Protein AF-A0A9E4UFM2-F1 (afdb_monomer_lite)

pLDDT: mean 77.1, std 21.02, range [27.62, 98.12]

Secondary structure (DSSP, 8-state):
-HHHHHHHHHHHHHHTTTS----HHHHHHHHHHHHHHHHHTTS-----HHHHHHHHHIIIIIIIS----HHHHHHHHHHHHHHHHHHHTT----TT-HHHHHHHHHHHHHHHHTT-S-HHHHHHHHHHHHHHHHHH-HHHHHHTTTSSS-TTHHHHHHHHHHHHHHHHHHHHHTSTT--HHHHHHHHHHHHTHHHHHHHHHHHHHHHTSSS----

Foldseek 3Di:
DLLVLLVVLLVVLVVQAQFQPQDPVNLVSLVVSVVVVVVCVVVPDPDQPLSVLLSLLCNLVRHVVVDRHSLLSNVRSVLCNVCVVVVVVVPPDDPDCSVVCVVVVLVVLVVCCVVDPDVLVSLQVLLSVLLLCLQQPVVSLVVVCVPPDCVPPSVCSNVCSLQSSLVSLQVNLPDPPQDPSSNVNSPCCSVCVVVSSPSSNCSNCVPNVVPPPPD

Sequence (215 aa):
MLETAVQDLKLLISEHDGTNVANRRFSRRVDELIHVFYDDIGEITMVPTHTLFDLFVIKVLYVERSSTDAAVVDYLGHLLDCYLFTDALTLEPDGGTSSVFYLADLLQEMARLKRSENPFEAFRKYADRSLFLTGVFPEVLRKRARSGWANSVSIVDCAYYVSTGKRFYRMAAEHDLADTDQRDTLTKLSSHFEVYLDALNEISERYIMGFDMKL

Structure (mmCIF, N/CA/C/O backbone):
data_AF-A0A9E4UFM2-F1
#
_entry.id   AF-A0A9E4UFM2-F1
#
loop_
_atom_site.group_PDB
_atom_site.id
_atom_site.type_symbol
_atom_site.label_atom_id
_atom_site.label_alt_id
_atom_site.label_comp_id
_atom_site.label_asym_id
_atom_site.label_entity_id
_atom_site.label_seq_id
_atom_site.pdbx_PDB_ins_code
_atom_site.Cartn_x
_atom_site.Cartn_y
_atom_site.Cartn_z
_atom_site.occupancy
_atom_site.B_iso_or_equiv
_atom_site.auth_seq_id
_atom_site.auth_comp_id
_atom_site.auth_asym_id
_atom_site.auth_atom_id
_atom_site.pdbx_PDB_model_num
ATOM 1 N N . MET A 1 1 ? -11.816 16.535 12.292 1.00 77.31 1 MET A N 1
ATOM 2 C CA . MET A 1 1 ? -11.880 15.480 13.334 1.00 77.31 1 MET A CA 1
ATOM 3 C C . MET A 1 1 ? -11.491 14.115 12.776 1.00 77.31 1 MET A C 1
ATOM 5 O O . MET A 1 1 ? -10.642 13.478 13.382 1.00 77.31 1 MET A O 1
ATOM 9 N N . LEU A 1 2 ? -12.057 13.684 11.639 1.00 85.50 2 LEU A N 1
ATOM 10 C CA . LEU A 1 2 ? -11.680 12.424 10.978 1.00 85.50 2 LEU A CA 1
ATOM 11 C C . LEU A 1 2 ? -10.205 12.400 10.541 1.00 85.50 2 LEU A C 1
ATOM 13 O O . LEU A 1 2 ? -9.487 11.488 10.925 1.00 85.50 2 LEU A O 1
ATOM 17 N N . GLU A 1 3 ? -9.737 13.439 9.845 1.00 88.00 3 GLU A N 1
ATOM 18 C CA . GLU A 1 3 ? -8.338 13.565 9.397 1.00 88.00 3 GLU A CA 1
ATOM 19 C C . GLU A 1 3 ? -7.331 13.407 10.543 1.00 88.00 3 GLU A C 1
ATOM 21 O O . GLU A 1 3 ? -6.476 12.530 10.493 1.00 88.00 3 GLU A O 1
ATOM 26 N N . THR A 1 4 ? -7.487 14.172 11.628 1.00 90.75 4 THR A N 1
ATOM 27 C CA . THR A 1 4 ? -6.630 14.054 12.819 1.00 90.75 4 THR A CA 1
ATOM 28 C C . THR A 1 4 ? -6.634 12.635 13.387 1.00 90.75 4 THR A C 1
ATOM 30 O O . THR A 1 4 ? -5.578 12.099 13.693 1.00 90.75 4 THR A O 1
ATOM 33 N N . ALA A 1 5 ? -7.803 11.992 13.470 1.00 92.19 5 ALA A N 1
ATOM 34 C CA . ALA A 1 5 ? -7.896 10.633 13.988 1.00 92.19 5 ALA A CA 1
ATOM 35 C C . ALA A 1 5 ? -7.204 9.601 13.082 1.00 92.19 5 ALA A C 1
ATOM 37 O O . ALA A 1 5 ? -6.634 8.644 13.596 1.00 92.19 5 ALA A O 1
ATOM 38 N N . VAL A 1 6 ? -7.244 9.777 11.758 1.00 92.75 6 VAL A N 1
ATOM 39 C CA . VAL A 1 6 ? -6.511 8.917 10.815 1.00 92.75 6 VAL A CA 1
ATOM 40 C C . VAL A 1 6 ? -5.006 9.152 10.932 1.00 92.75 6 VAL A C 1
ATOM 42 O O . VAL A 1 6 ? -4.253 8.183 10.969 1.00 92.75 6 VAL A O 1
ATOM 45 N N . GLN A 1 7 ? -4.561 10.403 11.086 1.00 93.56 7 GLN A N 1
ATOM 46 C CA . GLN A 1 7 ? -3.145 10.706 11.319 1.00 93.56 7 GLN A CA 1
ATOM 47 C C . GLN A 1 7 ? -2.628 10.100 12.629 1.00 93.56 7 GLN A C 1
ATOM 49 O O . GLN A 1 7 ? -1.538 9.536 12.641 1.00 93.56 7 GLN A O 1
ATOM 54 N N . ASP A 1 8 ? -3.426 10.110 13.701 1.00 95.38 8 ASP A N 1
ATOM 55 C CA . ASP A 1 8 ? -3.071 9.436 14.956 1.00 95.38 8 ASP A CA 1
ATOM 56 C C . ASP A 1 8 ? -2.902 7.916 14.762 1.00 95.38 8 ASP A C 1
ATOM 58 O O . ASP A 1 8 ? -2.001 7.305 15.340 1.00 95.38 8 ASP A O 1
ATOM 62 N N . LEU A 1 9 ? -3.746 7.287 13.928 1.00 96.06 9 LEU A N 1
ATOM 63 C CA . LEU A 1 9 ? -3.595 5.870 13.579 1.00 96.06 9 LEU A CA 1
ATOM 64 C C . LEU A 1 9 ? -2.310 5.626 12.782 1.00 96.06 9 LEU A C 1
ATOM 66 O O . LEU A 1 9 ? -1.593 4.675 13.086 1.00 96.06 9 LEU A O 1
ATOM 70 N N . LYS A 1 10 ? -2.002 6.474 11.792 1.00 95.94 10 LYS A N 1
ATOM 71 C CA . LYS A 1 10 ? -0.769 6.372 10.993 1.00 95.94 10 LYS A CA 1
ATOM 72 C C . LYS A 1 10 ? 0.475 6.549 11.855 1.00 95.94 10 LYS A C 1
ATOM 74 O O . LYS A 1 10 ? 1.409 5.761 11.724 1.00 95.94 10 LYS A O 1
ATOM 79 N N . LEU A 1 11 ? 0.459 7.513 12.776 1.00 96.25 11 LEU A N 1
ATOM 80 C CA . LEU A 1 11 ? 1.543 7.723 13.728 1.00 96.25 11 LEU A CA 1
ATOM 81 C C . LEU A 1 11 ? 1.763 6.466 14.574 1.00 96.25 11 LEU A C 1
ATOM 83 O O . LEU A 1 11 ? 2.876 5.951 14.603 1.00 96.25 11 LEU A O 1
ATOM 87 N N . LEU A 1 12 ? 0.699 5.907 15.159 1.00 95.94 12 LEU A N 1
ATOM 88 C CA . LEU A 1 12 ? 0.792 4.680 15.952 1.00 95.94 12 LEU A CA 1
ATOM 89 C C . LEU A 1 12 ? 1.331 3.494 15.133 1.00 95.94 12 LEU A C 1
ATOM 91 O O . LEU A 1 12 ? 2.138 2.718 15.635 1.00 95.94 12 LEU A O 1
ATOM 95 N N . ILE A 1 13 ? 0.906 3.348 13.876 1.00 96.44 13 ILE A N 1
ATOM 96 C CA . ILE A 1 13 ? 1.432 2.315 12.973 1.00 96.44 13 ILE A CA 1
ATOM 97 C C . ILE A 1 13 ? 2.934 2.529 12.731 1.00 96.44 13 ILE A C 1
ATOM 99 O O . ILE A 1 13 ? 3.700 1.573 12.818 1.00 96.44 13 ILE A O 1
ATOM 103 N N . SER A 1 14 ? 3.359 3.770 12.471 1.00 95.38 14 SER A N 1
ATOM 104 C CA . SER A 1 14 ? 4.763 4.113 12.203 1.00 95.38 14 SER A CA 1
ATOM 105 C C . SER A 1 14 ? 5.679 3.939 13.419 1.00 95.38 14 SER A C 1
ATOM 107 O O . SER A 1 14 ? 6.792 3.441 13.280 1.00 95.38 14 SER A O 1
ATOM 109 N N . GLU A 1 15 ? 5.203 4.266 14.626 1.00 96.31 15 GLU A N 1
ATOM 110 C CA . GLU A 1 15 ? 5.946 4.084 15.883 1.00 96.31 15 GLU A CA 1
ATOM 111 C C . GLU A 1 15 ? 6.187 2.604 16.214 1.00 96.31 15 GLU A C 1
ATOM 113 O O . GLU A 1 15 ? 7.098 2.268 16.974 1.00 96.31 15 GLU A O 1
ATOM 118 N N . HIS A 1 16 ? 5.380 1.718 15.631 1.00 95.25 16 HIS A N 1
ATOM 119 C CA . HIS A 1 16 ? 5.443 0.276 15.814 1.00 95.25 16 HIS A CA 1
ATOM 120 C C . HIS A 1 16 ? 5.827 -0.470 14.526 1.00 95.25 16 HIS A C 1
ATOM 122 O O . HIS A 1 16 ? 5.474 -1.641 14.382 1.00 95.25 16 HIS A O 1
ATOM 128 N N . ASP A 1 17 ? 6.556 0.168 13.601 1.00 93.00 17 ASP A N 1
ATOM 129 C CA . ASP A 1 17 ? 6.976 -0.480 12.353 1.00 93.00 17 ASP A CA 1
ATOM 130 C C . ASP A 1 17 ? 7.694 -1.821 12.607 1.00 93.00 17 ASP A C 1
ATOM 132 O O . ASP A 1 17 ? 8.480 -1.985 13.546 1.00 93.00 17 ASP A O 1
ATOM 136 N N . GLY A 1 18 ? 7.359 -2.826 11.799 1.00 92.38 18 GLY A N 1
ATOM 137 C CA . GLY A 1 18 ? 7.785 -4.213 11.985 1.00 92.38 18 GLY A CA 1
ATOM 138 C C . GLY A 1 18 ? 6.943 -5.021 12.982 1.00 92.38 18 GLY A C 1
ATOM 139 O O . GLY A 1 18 ? 7.126 -6.235 13.073 1.00 92.38 18 GLY A O 1
ATOM 140 N N . THR A 1 19 ? 5.993 -4.411 13.701 1.00 94.44 19 THR A N 1
ATOM 141 C CA . THR A 1 19 ? 5.051 -5.111 14.592 1.00 94.44 19 THR A CA 1
ATOM 142 C C . THR A 1 19 ? 3.613 -4.651 14.362 1.00 94.44 19 THR A C 1
ATOM 144 O O . THR A 1 19 ? 3.284 -3.471 14.424 1.00 94.44 19 THR A O 1
ATOM 147 N N . ASN A 1 20 ? 2.697 -5.599 14.163 1.00 95.31 20 ASN A N 1
ATOM 148 C CA . ASN A 1 20 ? 1.281 -5.269 14.074 1.00 95.31 20 ASN A CA 1
ATOM 149 C C . ASN A 1 20 ? 0.682 -5.083 15.480 1.00 95.31 20 ASN A C 1
ATOM 151 O O . ASN A 1 20 ? 0.659 -6.019 16.281 1.00 95.31 20 ASN A O 1
ATOM 155 N N . VAL A 1 21 ? 0.181 -3.880 15.776 1.00 94.56 21 VAL A N 1
ATOM 156 C CA . VAL A 1 21 ? -0.455 -3.533 17.059 1.00 94.56 21 VAL A CA 1
ATOM 157 C C . VAL A 1 21 ? -1.982 -3.431 16.969 1.00 94.56 21 VAL A C 1
ATOM 159 O O . VAL A 1 21 ? -2.629 -2.909 17.885 1.00 94.56 21 VAL A O 1
ATOM 162 N N . ALA A 1 22 ? -2.590 -3.949 15.894 1.00 93.94 22 ALA A N 1
ATOM 163 C CA . ALA A 1 22 ? -4.032 -3.907 15.664 1.00 93.94 22 ALA A CA 1
ATOM 164 C C . ALA A 1 22 ? -4.788 -4.848 16.620 1.00 93.94 22 ALA A C 1
ATOM 166 O O . ALA A 1 22 ? -5.233 -5.942 16.280 1.00 93.94 22 ALA A O 1
ATOM 167 N N . ASN A 1 23 ? -4.976 -4.406 17.860 1.00 94.31 23 ASN A N 1
ATOM 168 C CA . ASN A 1 23 ? -5.830 -5.090 18.823 1.00 94.31 23 ASN A CA 1
ATOM 169 C C . ASN A 1 23 ? -7.324 -4.795 18.563 1.00 94.31 23 ASN A C 1
ATOM 171 O O . ASN A 1 23 ? -7.706 -3.995 17.702 1.00 94.31 23 ASN A O 1
ATOM 175 N N . ARG A 1 24 ? -8.208 -5.412 19.358 1.00 94.31 24 ARG A N 1
ATOM 176 C CA . ARG A 1 24 ? -9.666 -5.235 19.232 1.00 94.31 24 ARG A CA 1
ATOM 177 C C . ARG A 1 24 ? -10.119 -3.775 19.358 1.00 94.31 24 ARG A C 1
ATOM 179 O O . ARG A 1 24 ? -11.086 -3.385 18.710 1.00 94.31 24 ARG A O 1
ATOM 186 N N . ARG A 1 25 ? -9.446 -2.970 20.189 1.00 95.12 25 ARG A N 1
ATOM 187 C CA . ARG A 1 25 ? -9.768 -1.545 20.368 1.00 95.12 25 ARG A CA 1
ATOM 188 C C . ARG A 1 25 ? -9.366 -0.739 19.135 1.00 95.12 25 ARG A C 1
ATOM 190 O O . ARG A 1 25 ? -10.160 0.082 18.692 1.00 95.12 25 ARG A O 1
ATOM 197 N N . PHE A 1 26 ? -8.182 -0.999 18.582 1.00 96.12 26 PHE A N 1
ATOM 198 C CA . PHE A 1 26 ? -7.716 -0.379 17.341 1.00 96.12 26 PHE A CA 1
ATOM 199 C C . PHE A 1 26 ? -8.668 -0.701 16.183 1.00 96.12 26 PHE A C 1
ATOM 201 O O . PHE A 1 26 ? -9.180 0.203 15.534 1.00 96.12 26 PHE A O 1
ATOM 208 N N . SER A 1 27 ? -8.988 -1.984 16.001 1.00 95.56 27 SER A N 1
ATOM 209 C CA . SER A 1 27 ? -9.883 -2.451 14.933 1.00 95.56 27 SER A CA 1
ATOM 210 C C . SER A 1 27 ? -11.259 -1.787 15.016 1.00 95.56 27 SER A C 1
ATOM 212 O O . SER A 1 27 ? -11.747 -1.238 14.035 1.00 95.56 27 SER A O 1
ATOM 214 N N . ARG A 1 28 ? -11.843 -1.744 16.222 1.00 94.94 28 ARG A N 1
ATOM 215 C CA . ARG A 1 28 ? -13.119 -1.063 16.461 1.00 94.94 28 ARG A CA 1
ATOM 216 C C . ARG A 1 28 ? -13.039 0.433 16.154 1.00 94.94 28 ARG A C 1
ATOM 218 O O . ARG A 1 28 ? -13.989 0.983 15.614 1.00 94.94 28 ARG A O 1
ATOM 225 N N . ARG A 1 29 ? -11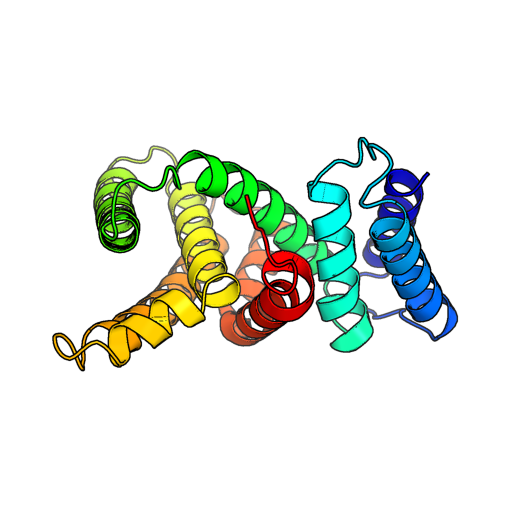.927 1.091 16.492 1.00 95.19 29 ARG A N 1
ATOM 226 C CA . ARG A 1 29 ? -11.744 2.514 16.195 1.00 95.19 29 ARG A CA 1
ATOM 227 C C . ARG A 1 29 ? -11.714 2.770 14.688 1.00 95.19 29 ARG A C 1
ATOM 229 O O . ARG A 1 29 ? -12.342 3.722 14.244 1.00 95.19 29 ARG A O 1
ATOM 236 N N . VAL A 1 30 ? -11.027 1.925 13.920 1.00 95.06 30 VAL A N 1
ATOM 237 C CA . VAL A 1 30 ? -11.026 1.995 12.450 1.00 95.06 30 VAL A CA 1
ATOM 238 C C . VAL A 1 30 ? -12.448 1.828 11.906 1.00 95.06 30 VAL A C 1
ATOM 240 O O . VAL A 1 30 ? -12.888 2.651 11.111 1.00 95.06 30 VAL A O 1
ATOM 243 N N . ASP A 1 31 ? -13.196 0.833 12.391 1.00 93.50 31 ASP A N 1
ATOM 244 C CA . ASP A 1 31 ? -14.585 0.599 11.968 1.00 93.50 31 ASP A CA 1
ATOM 245 C C . ASP A 1 31 ? -15.509 1.783 12.295 1.00 93.50 31 ASP A C 1
ATOM 247 O O . ASP A 1 31 ? -16.335 2.170 11.474 1.00 93.50 31 ASP A O 1
ATOM 251 N N . GLU A 1 32 ? -15.346 2.396 13.471 1.00 92.25 32 GLU A N 1
ATOM 252 C CA . GLU A 1 32 ? -16.088 3.597 13.868 1.00 92.25 32 GLU A CA 1
ATOM 253 C C . GLU A 1 32 ? -15.780 4.787 12.951 1.00 92.25 32 GLU A C 1
ATOM 255 O O . GLU A 1 32 ? -16.695 5.505 12.566 1.00 92.25 32 GLU A O 1
ATOM 260 N N . LEU A 1 33 ? -14.513 5.002 12.577 1.00 91.75 33 LEU A N 1
ATOM 261 C CA . LEU A 1 33 ? -14.136 6.080 11.656 1.00 91.75 33 LEU A CA 1
ATOM 262 C C . LEU A 1 33 ? -14.707 5.861 10.254 1.00 91.75 33 LEU A C 1
ATOM 264 O O . LEU A 1 33 ? -15.153 6.817 9.624 1.00 91.75 33 LEU A O 1
ATOM 268 N N . ILE A 1 34 ? -14.723 4.608 9.793 1.00 89.56 34 ILE A N 1
ATOM 269 C CA . ILE A 1 34 ? -15.355 4.237 8.528 1.00 89.56 34 ILE A CA 1
ATOM 270 C C . ILE A 1 34 ? -16.857 4.530 8.604 1.00 89.56 34 ILE A C 1
ATOM 272 O O . ILE A 1 34 ? -17.384 5.194 7.721 1.00 89.56 34 ILE A O 1
ATOM 276 N N . HIS A 1 35 ? -17.537 4.101 9.668 1.00 86.44 35 HIS A N 1
ATOM 277 C CA . HIS A 1 35 ? -18.969 4.352 9.853 1.00 86.44 35 HIS A CA 1
ATOM 278 C C . HIS A 1 35 ? -19.303 5.847 9.895 1.00 86.44 35 HIS A C 1
ATOM 280 O O . HIS A 1 35 ? -20.239 6.267 9.229 1.00 86.44 35 HIS A O 1
ATOM 286 N N . VAL A 1 36 ? -18.519 6.651 10.623 1.00 85.25 36 VAL A N 1
ATOM 287 C CA . VAL A 1 36 ? -18.685 8.115 10.664 1.00 85.25 36 VAL A CA 1
ATOM 288 C C . VAL A 1 36 ? -18.575 8.708 9.266 1.00 85.25 36 VAL A C 1
ATOM 290 O O . VAL A 1 36 ? -19.404 9.525 8.890 1.00 85.25 36 VAL A O 1
ATOM 293 N N . PHE A 1 37 ? -17.593 8.266 8.475 1.00 80.62 37 PHE A N 1
ATOM 294 C CA . PHE A 1 37 ? -17.507 8.704 7.089 1.00 80.62 37 PHE A CA 1
ATOM 295 C C . PHE A 1 37 ? -18.781 8.352 6.317 1.00 80.62 37 PHE A C 1
ATOM 297 O O . PHE A 1 37 ? -19.362 9.245 5.721 1.00 80.62 37 PHE A O 1
ATOM 304 N N . TYR A 1 38 ? -19.234 7.094 6.364 1.00 76.69 38 TYR A N 1
ATOM 305 C CA . TYR A 1 38 ? -20.421 6.639 5.630 1.00 76.69 38 TYR A CA 1
ATOM 306 C C . TYR A 1 38 ? -21.725 7.328 6.054 1.00 76.69 38 TYR A C 1
ATOM 308 O O . TYR A 1 38 ? -22.557 7.592 5.189 1.00 76.69 38 TYR A O 1
ATOM 316 N N . ASP A 1 39 ? -21.898 7.635 7.340 1.00 75.50 39 ASP A N 1
ATOM 317 C CA . ASP A 1 39 ? -23.058 8.384 7.839 1.00 75.50 39 ASP A CA 1
ATOM 318 C C . ASP A 1 39 ? -23.073 9.829 7.321 1.00 75.50 39 ASP A C 1
ATOM 320 O O . ASP A 1 39 ? -24.140 10.378 7.049 1.00 75.50 39 ASP A O 1
ATOM 324 N N . ASP A 1 40 ? -21.891 10.426 7.144 1.00 70.06 40 ASP A N 1
ATOM 325 C CA . ASP A 1 40 ? -21.735 11.811 6.702 1.00 70.06 40 ASP A CA 1
ATOM 326 C C . ASP A 1 40 ? -21.801 11.965 5.161 1.00 70.06 40 ASP A C 1
ATOM 328 O O . ASP A 1 40 ? -21.864 13.099 4.668 1.00 70.06 40 ASP A O 1
ATOM 332 N N . ILE A 1 41 ? -21.832 10.864 4.379 1.00 63.12 41 ILE A N 1
ATOM 333 C CA . ILE A 1 41 ? -21.992 10.867 2.905 1.00 63.12 41 ILE A CA 1
ATOM 334 C C . ILE A 1 41 ? -23.404 11.361 2.549 1.00 63.12 41 ILE A C 1
ATOM 336 O O . ILE A 1 41 ? -24.338 10.602 2.301 1.00 63.12 41 ILE A O 1
ATOM 340 N N . GLY A 1 42 ? -23.569 12.678 2.547 1.00 54.12 42 GLY A N 1
ATOM 341 C CA . GLY A 1 42 ? -24.842 13.356 2.308 1.00 54.12 42 GLY A CA 1
ATOM 342 C C . GLY A 1 42 ? -24.886 14.751 2.924 1.00 54.12 42 GLY A C 1
ATOM 343 O O . GLY A 1 42 ? -25.517 15.648 2.368 1.00 54.12 42 GLY A O 1
ATOM 344 N N . GLU A 1 43 ? -24.136 14.972 4.004 1.00 56.09 43 GLU A N 1
ATOM 345 C CA . GLU A 1 43 ? -23.984 16.272 4.658 1.00 56.09 43 GLU A CA 1
ATOM 346 C C . GLU A 1 43 ? -22.595 16.856 4.364 1.00 56.09 43 GLU A C 1
ATOM 348 O O . GLU A 1 43 ? -21.747 16.945 5.240 1.00 56.09 43 GLU A O 1
ATOM 353 N N . ILE A 1 44 ? -22.349 17.210 3.092 1.00 50.03 44 ILE A N 1
ATOM 354 C CA . ILE A 1 44 ? -21.208 18.013 2.585 1.00 50.03 44 ILE A CA 1
ATOM 355 C C . ILE A 1 44 ? -19.930 17.874 3.441 1.00 50.03 44 ILE A C 1
ATOM 357 O O . ILE A 1 44 ? -19.447 18.838 4.044 1.00 50.03 44 ILE A O 1
ATOM 361 N N . THR A 1 45 ? -19.368 16.669 3.528 1.00 54.00 45 THR A N 1
ATOM 362 C CA . THR A 1 45 ? -18.114 16.472 4.256 1.00 54.00 45 THR A CA 1
ATOM 363 C C . THR A 1 45 ? -16.950 16.882 3.357 1.00 54.00 45 THR A C 1
ATOM 365 O O . THR A 1 45 ? -16.617 16.214 2.383 1.00 54.00 45 THR A O 1
ATOM 368 N N . MET A 1 46 ? -16.299 17.994 3.704 1.00 61.84 46 MET A N 1
ATOM 369 C CA . MET A 1 46 ? -15.023 18.456 3.137 1.00 61.84 46 MET A CA 1
ATOM 370 C C . MET A 1 46 ? -13.854 17.574 3.622 1.00 61.84 46 MET A C 1
ATOM 372 O O . MET A 1 46 ? -12.873 18.082 4.164 1.00 61.84 46 MET A O 1
ATOM 376 N N . VAL A 1 47 ? -13.977 16.248 3.533 1.00 67.00 47 VAL A N 1
ATOM 377 C CA . VAL A 1 47 ? -12.901 15.329 3.930 1.00 67.00 47 VAL A CA 1
ATOM 378 C C . VAL A 1 47 ? -11.985 15.118 2.728 1.00 67.00 47 VAL A C 1
ATOM 380 O O . VAL A 1 47 ? -12.472 14.734 1.665 1.00 67.00 47 VAL A O 1
ATOM 383 N N . PRO A 1 48 ? -10.670 15.349 2.865 1.00 77.44 48 PRO A N 1
ATOM 384 C CA . PRO A 1 48 ? -9.735 15.071 1.786 1.00 77.44 48 PRO A CA 1
ATOM 385 C C . PRO A 1 48 ? -9.720 13.585 1.406 1.00 77.44 48 PRO A C 1
ATOM 387 O O . PRO A 1 48 ? -9.664 12.717 2.278 1.00 77.44 48 PRO A O 1
ATOM 390 N N . THR A 1 49 ? -9.701 13.278 0.109 1.00 77.06 49 THR A N 1
ATOM 391 C CA . THR A 1 49 ? -9.756 11.897 -0.397 1.00 77.06 49 THR A CA 1
ATOM 392 C C . THR A 1 49 ? -8.607 11.025 0.121 1.00 77.06 49 THR A C 1
ATOM 394 O O . THR A 1 49 ? -8.840 9.877 0.498 1.00 77.06 49 THR A O 1
ATOM 397 N N . HIS A 1 50 ? -7.399 11.582 0.264 1.00 82.38 50 HIS A N 1
ATOM 398 C CA . HIS A 1 50 ? -6.255 10.882 0.857 1.00 82.38 50 HIS A CA 1
ATOM 399 C C . HIS A 1 50 ? -6.553 10.312 2.254 1.00 82.38 50 HIS A C 1
ATOM 401 O O . HIS A 1 50 ? -6.134 9.201 2.562 1.00 82.38 50 HIS A O 1
ATOM 407 N N . THR A 1 51 ? -7.331 11.024 3.082 1.00 88.06 51 THR A N 1
ATOM 408 C CA . THR A 1 51 ? -7.694 10.572 4.438 1.00 88.06 51 THR A CA 1
ATOM 409 C C . THR A 1 51 ? -8.553 9.307 4.382 1.00 88.06 51 THR A C 1
ATOM 411 O O . THR A 1 51 ? -8.438 8.429 5.238 1.00 88.06 51 THR A O 1
ATOM 414 N N . LEU A 1 52 ? -9.411 9.194 3.367 1.00 87.62 52 LEU A N 1
ATOM 415 C CA . LEU A 1 52 ? -10.264 8.025 3.160 1.00 87.62 52 LEU A CA 1
ATOM 416 C C . LEU A 1 52 ? -9.456 6.836 2.657 1.00 87.62 52 LEU A C 1
ATOM 418 O O . LEU A 1 52 ? -9.613 5.728 3.164 1.00 87.62 52 LEU A O 1
ATOM 422 N N . PHE A 1 53 ? -8.557 7.068 1.700 1.00 89.69 53 PHE A N 1
ATOM 423 C CA . PHE A 1 53 ? -7.691 6.014 1.186 1.00 89.69 53 PHE A CA 1
ATOM 424 C C . PHE A 1 53 ? -6.746 5.477 2.256 1.00 89.69 53 PHE A C 1
ATOM 426 O O . PHE A 1 53 ? -6.643 4.261 2.399 1.00 89.69 53 PHE A O 1
ATOM 433 N N . ASP A 1 54 ? -6.155 6.352 3.070 1.00 93.25 54 ASP A N 1
ATOM 434 C CA . ASP A 1 54 ? -5.386 5.954 4.248 1.00 93.25 54 ASP A CA 1
ATOM 435 C C . ASP A 1 54 ? -6.220 5.046 5.166 1.00 93.25 54 ASP A C 1
ATOM 437 O O . ASP A 1 54 ? -5.778 3.963 5.553 1.00 93.25 54 ASP A O 1
ATOM 441 N N . LEU A 1 55 ? -7.461 5.436 5.471 1.00 93.94 55 LEU A N 1
ATOM 442 C CA . LEU A 1 55 ? -8.345 4.658 6.336 1.00 93.94 55 LEU A CA 1
ATOM 443 C C . LEU A 1 55 ? -8.694 3.279 5.746 1.00 93.94 55 LEU A C 1
ATOM 445 O O . LEU A 1 55 ? -8.686 2.283 6.474 1.00 93.94 55 LEU A O 1
ATOM 449 N N . PHE A 1 56 ? -8.967 3.192 4.441 1.00 93.44 56 PHE A N 1
ATOM 450 C CA . PHE A 1 56 ? -9.265 1.921 3.771 1.00 93.44 56 PHE A CA 1
ATOM 451 C C . PHE A 1 56 ? -8.044 1.002 3.702 1.00 93.44 56 PHE A C 1
ATOM 453 O O . PHE A 1 56 ? -8.165 -0.198 3.957 1.00 93.44 56 PHE A O 1
ATOM 460 N N . VAL A 1 57 ? -6.860 1.554 3.426 1.00 96.19 57 VAL A N 1
ATOM 461 C CA . VAL A 1 57 ? -5.609 0.787 3.431 1.00 96.19 57 VAL A CA 1
ATOM 462 C C . VAL A 1 57 ? -5.290 0.293 4.841 1.00 96.19 57 VAL A C 1
ATOM 464 O O . VAL A 1 57 ? -4.976 -0.885 5.008 1.00 96.19 57 VAL A O 1
ATOM 467 N N . ILE A 1 58 ? -5.450 1.124 5.876 1.00 97.12 58 ILE A N 1
ATOM 468 C CA . ILE A 1 58 ? -5.296 0.695 7.277 1.00 97.12 58 ILE A CA 1
ATOM 469 C C . ILE A 1 58 ? -6.268 -0.444 7.599 1.00 97.12 58 ILE A C 1
ATOM 471 O O . ILE A 1 58 ? -5.873 -1.452 8.188 1.00 97.12 58 ILE A O 1
ATOM 475 N N . LYS A 1 59 ? -7.535 -0.319 7.197 1.00 96.62 59 LYS A N 1
ATOM 476 C CA . LYS A 1 59 ? -8.551 -1.344 7.446 1.00 96.62 59 LYS A CA 1
ATOM 477 C C . LYS A 1 59 ? -8.195 -2.683 6.800 1.00 96.62 59 LYS A C 1
ATOM 479 O O . LYS A 1 59 ? -8.157 -3.696 7.495 1.00 96.62 59 LYS A O 1
ATOM 484 N N . VAL A 1 60 ? -7.911 -2.697 5.504 1.00 96.12 60 VAL A N 1
ATOM 485 C CA . VAL A 1 60 ? -7.697 -3.955 4.776 1.00 96.12 60 VAL A CA 1
ATOM 486 C C . VAL A 1 60 ? -6.306 -4.523 5.045 1.00 96.12 60 VAL A C 1
ATOM 488 O O . VAL A 1 60 ? -6.150 -5.704 5.353 1.00 96.12 60 VAL A O 1
ATOM 491 N N . LEU A 1 61 ? -5.267 -3.694 4.962 1.00 95.94 61 LEU A N 1
ATOM 492 C CA . LEU A 1 61 ? -3.892 -4.175 5.019 1.00 95.94 61 LEU A CA 1
ATOM 493 C C . LEU A 1 61 ? -3.389 -4.335 6.456 1.00 95.94 61 LEU A C 1
ATOM 495 O O . LEU A 1 61 ? -2.820 -5.372 6.798 1.00 95.94 61 LEU A O 1
ATOM 499 N N . TYR A 1 62 ? -3.598 -3.329 7.308 1.00 96.94 62 TYR A N 1
ATOM 500 C CA . TYR A 1 62 ? -3.074 -3.354 8.674 1.00 96.94 62 TYR A CA 1
ATOM 501 C C . TYR A 1 62 ? -3.972 -4.155 9.624 1.00 96.94 62 TYR A C 1
ATOM 503 O O . TYR A 1 62 ? -3.474 -4.993 10.369 1.00 96.94 62 TYR A O 1
ATOM 511 N N . VAL A 1 63 ? -5.292 -3.950 9.593 1.00 96.88 63 VAL A N 1
ATOM 512 C CA . VAL A 1 63 ? -6.218 -4.641 10.509 1.00 96.88 63 VAL A CA 1
ATOM 513 C C . VAL A 1 63 ? -6.550 -6.054 10.030 1.00 96.88 63 VAL A C 1
ATOM 515 O O . VAL A 1 63 ? -6.343 -7.012 10.770 1.00 96.88 63 VAL A O 1
ATOM 518 N N . GLU A 1 64 ? -7.074 -6.211 8.814 1.00 95.06 64 GLU A N 1
ATOM 519 C CA . GLU A 1 64 ? -7.603 -7.507 8.359 1.00 95.06 64 GLU A CA 1
ATOM 520 C C . GLU A 1 64 ? -6.496 -8.482 7.934 1.00 95.06 64 GLU A C 1
ATOM 522 O O . GLU A 1 64 ? -6.572 -9.675 8.232 1.00 95.06 64 GLU A O 1
ATOM 527 N N . ARG A 1 65 ? -5.432 -7.980 7.297 1.00 94.88 65 ARG A N 1
ATOM 528 C CA . ARG A 1 65 ? -4.301 -8.798 6.817 1.00 94.88 65 ARG A CA 1
ATOM 529 C C . ARG A 1 65 ? -3.100 -8.817 7.761 1.00 94.88 65 ARG A C 1
ATOM 531 O O . ARG A 1 65 ? -2.118 -9.492 7.468 1.00 94.88 65 ARG A O 1
ATOM 538 N N . SER A 1 66 ? -3.190 -8.129 8.902 1.00 95.69 66 SER A N 1
ATOM 539 C CA . SER A 1 66 ? -2.143 -8.097 9.934 1.00 95.69 66 SER A CA 1
ATOM 540 C C . SER A 1 66 ? -0.765 -7.663 9.408 1.00 95.69 66 SER A C 1
ATOM 542 O O . SER A 1 66 ? 0.260 -8.162 9.872 1.00 95.69 66 SER A O 1
ATOM 544 N N . SER A 1 67 ? -0.725 -6.742 8.436 1.00 95.00 67 SER A N 1
ATOM 545 C CA . SER A 1 67 ? 0.537 -6.209 7.911 1.00 95.00 67 SER A CA 1
ATOM 546 C C . SER A 1 67 ? 1.373 -5.577 9.020 1.00 95.00 67 SER A C 1
ATOM 548 O O . SER A 1 67 ? 0.849 -4.891 9.897 1.00 95.00 67 SER A O 1
ATOM 550 N N . THR A 1 68 ? 2.681 -5.790 8.972 1.00 95.62 68 THR A N 1
ATOM 551 C CA . THR A 1 68 ? 3.646 -5.197 9.904 1.00 95.62 68 THR A CA 1
ATOM 552 C C . THR A 1 68 ? 4.390 -4.010 9.300 1.00 95.62 68 THR A C 1
ATOM 554 O O . THR A 1 68 ? 5.183 -3.390 9.995 1.00 95.62 68 THR A O 1
ATOM 557 N N . ASP A 1 69 ? 4.167 -3.717 8.017 1.00 95.44 69 ASP A N 1
ATOM 558 C CA . ASP A 1 69 ? 4.959 -2.760 7.248 1.00 95.44 69 ASP A CA 1
ATOM 559 C C . ASP A 1 69 ? 4.271 -1.394 7.186 1.00 95.44 69 ASP A C 1
ATOM 561 O O . ASP A 1 69 ? 3.420 -1.154 6.322 1.00 95.44 69 ASP A O 1
ATOM 565 N N . ALA A 1 70 ? 4.659 -0.481 8.077 1.00 95.56 70 ALA A N 1
ATOM 566 C CA . ALA A 1 70 ? 4.100 0.866 8.144 1.00 95.56 70 ALA A CA 1
ATOM 567 C C . ALA A 1 70 ? 4.347 1.647 6.847 1.00 95.56 70 ALA A C 1
ATOM 569 O O . ALA A 1 70 ? 3.430 2.266 6.307 1.00 95.56 70 ALA A O 1
ATOM 570 N N . ALA A 1 71 ? 5.564 1.546 6.304 1.00 96.06 71 ALA A N 1
ATOM 571 C CA . ALA A 1 71 ? 5.945 2.229 5.071 1.00 96.06 71 ALA A CA 1
ATOM 572 C C . ALA A 1 71 ? 5.105 1.780 3.866 1.00 96.06 71 ALA A C 1
ATOM 574 O O . ALA A 1 71 ? 4.749 2.596 3.023 1.00 96.06 71 ALA A O 1
ATOM 575 N N . VAL A 1 72 ? 4.727 0.498 3.792 1.00 96.94 72 VAL A N 1
ATOM 576 C CA . VAL A 1 72 ? 3.879 0.006 2.696 1.00 96.94 72 VAL A CA 1
ATOM 577 C C . VAL A 1 72 ? 2.431 0.468 2.862 1.00 96.94 72 VAL A C 1
ATOM 579 O O . VAL A 1 72 ? 1.792 0.823 1.873 1.00 96.94 72 VAL A O 1
ATOM 582 N N . VAL A 1 73 ? 1.915 0.491 4.095 1.00 96.44 73 VAL A N 1
ATOM 583 C CA . VAL A 1 73 ? 0.579 1.037 4.394 1.00 96.44 73 VAL A CA 1
ATOM 584 C C . VAL A 1 73 ? 0.496 2.502 3.957 1.00 96.44 73 VAL A C 1
ATOM 586 O O . VAL A 1 73 ? -0.433 2.867 3.240 1.00 96.44 73 VAL A O 1
ATOM 589 N N . ASP A 1 74 ? 1.486 3.318 4.322 1.00 95.50 74 ASP A N 1
ATOM 590 C CA . ASP A 1 74 ? 1.548 4.727 3.923 1.00 95.50 74 ASP A CA 1
ATOM 591 C C . ASP A 1 74 ? 1.688 4.892 2.400 1.00 95.50 74 ASP A C 1
ATOM 593 O O . ASP A 1 74 ? 0.929 5.633 1.769 1.00 95.50 74 ASP A O 1
ATOM 597 N N . TYR A 1 75 ? 2.588 4.117 1.786 1.00 96.31 75 TYR A N 1
ATOM 598 C CA . TYR A 1 75 ? 2.834 4.157 0.346 1.00 96.31 75 TYR A CA 1
ATOM 599 C C . TYR A 1 75 ? 1.573 3.856 -0.470 1.00 96.31 75 TYR A C 1
ATOM 601 O O . TYR A 1 75 ? 1.282 4.549 -1.445 1.00 96.31 75 TYR A O 1
ATOM 609 N N . LEU A 1 76 ? 0.805 2.829 -0.090 1.00 95.50 76 LEU A N 1
ATOM 610 C CA . LEU A 1 76 ? -0.412 2.458 -0.813 1.00 95.50 76 LEU A CA 1
ATOM 611 C C . LEU A 1 76 ? -1.547 3.471 -0.618 1.00 95.50 76 LEU A C 1
ATOM 613 O O . LEU A 1 76 ? -2.319 3.681 -1.554 1.00 95.50 76 LEU A O 1
ATOM 617 N N . GLY A 1 77 ? -1.622 4.133 0.543 1.00 93.12 77 GLY A N 1
ATOM 618 C CA . GLY A 1 77 ? -2.530 5.265 0.756 1.00 93.12 77 GLY A CA 1
ATOM 619 C C . GLY A 1 77 ? -2.230 6.408 -0.218 1.00 93.12 77 GLY A C 1
ATOM 620 O O . GLY A 1 77 ? -3.120 6.873 -0.934 1.00 93.12 77 GLY A O 1
ATOM 621 N N . HIS A 1 78 ? -0.951 6.781 -0.340 1.00 91.25 78 HIS A N 1
ATOM 622 C CA . HIS A 1 78 ? -0.512 7.809 -1.286 1.00 91.25 78 HIS A CA 1
ATOM 623 C C . HIS A 1 78 ? -0.695 7.398 -2.757 1.00 91.25 78 HIS A C 1
ATOM 625 O O . HIS A 1 78 ? -1.073 8.223 -3.591 1.00 91.25 78 HIS A O 1
ATOM 631 N N . LEU A 1 79 ? -0.466 6.122 -3.089 1.00 91.12 79 LEU A N 1
ATOM 632 C CA . LEU A 1 79 ? -0.695 5.584 -4.432 1.00 91.12 79 LEU A CA 1
ATOM 633 C C . LEU A 1 79 ? -2.162 5.754 -4.843 1.00 91.12 79 LEU A C 1
ATOM 635 O O . LEU A 1 79 ? -2.436 6.254 -5.934 1.00 91.12 79 LEU A O 1
ATOM 639 N N . LEU A 1 80 ? -3.108 5.382 -3.978 1.00 87.62 80 LEU A N 1
ATOM 640 C CA . LEU A 1 80 ? -4.533 5.548 -4.266 1.00 87.62 80 LEU A CA 1
ATOM 641 C C . LEU A 1 80 ? -4.911 7.020 -4.457 1.00 87.62 80 LEU A C 1
ATOM 643 O O . LEU A 1 80 ? -5.624 7.334 -5.410 1.00 87.62 80 LEU A O 1
ATOM 647 N N . ASP A 1 81 ? -4.384 7.917 -3.620 1.00 85.06 81 ASP A N 1
ATOM 648 C CA . ASP A 1 81 ? -4.627 9.359 -3.735 1.00 85.06 81 ASP A CA 1
ATOM 649 C C . ASP A 1 81 ? -4.128 9.927 -5.071 1.00 85.06 81 ASP A C 1
ATOM 651 O O . ASP A 1 81 ? -4.868 10.613 -5.778 1.00 85.06 81 ASP A O 1
ATOM 655 N N . CYS A 1 82 ? -2.912 9.554 -5.483 1.00 79.19 82 CYS A N 1
ATOM 656 C CA . CYS A 1 82 ? -2.330 10.009 -6.743 1.00 79.19 82 CYS A CA 1
ATOM 657 C C . CYS A 1 82 ? -3.138 9.554 -7.964 1.00 79.19 82 CYS A C 1
ATOM 659 O O . CYS A 1 82 ? -3.403 10.350 -8.869 1.00 79.19 82 CYS A O 1
ATOM 661 N N . TYR A 1 83 ? -3.496 8.271 -8.030 1.00 69.75 83 TYR A N 1
ATOM 662 C CA . TYR A 1 83 ? -4.020 7.685 -9.264 1.00 69.75 83 TYR A CA 1
ATOM 663 C C . TYR A 1 83 ? -5.542 7.752 -9.380 1.00 69.75 83 TYR A C 1
ATOM 665 O O . TYR A 1 83 ? -6.030 7.943 -10.489 1.00 69.75 83 TYR A O 1
ATOM 673 N N . LEU A 1 84 ? -6.308 7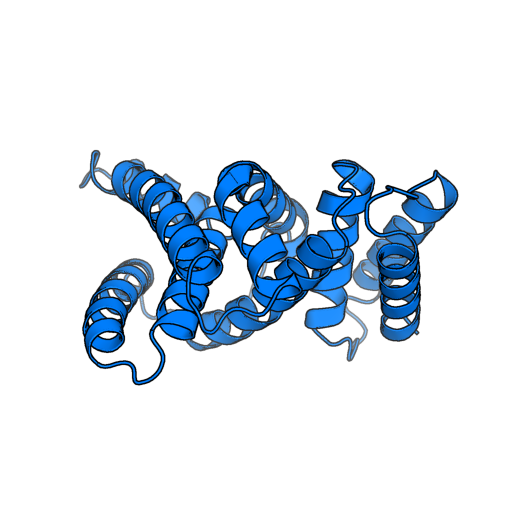.708 -8.284 1.00 67.69 84 LEU A N 1
ATOM 674 C CA . LEU A 1 84 ? -7.761 7.920 -8.374 1.00 67.69 84 LEU A CA 1
ATOM 675 C C . LEU A 1 84 ? -8.103 9.366 -8.711 1.00 67.69 84 LEU A C 1
ATOM 677 O O . LEU A 1 84 ? -9.022 9.599 -9.491 1.00 67.69 84 LEU A O 1
ATOM 681 N N . PHE A 1 85 ? -7.338 10.329 -8.197 1.00 57.41 85 PHE A N 1
ATOM 682 C CA . PHE A 1 85 ? -7.520 11.730 -8.561 1.00 57.41 85 PHE A CA 1
ATOM 683 C C . PHE A 1 85 ? -7.130 11.997 -10.023 1.00 57.41 85 PHE A C 1
ATOM 685 O O . PHE A 1 85 ? -7.839 12.702 -10.738 1.00 57.41 85 PHE A O 1
ATOM 692 N N . THR A 1 86 ? -6.030 11.400 -10.495 1.00 52.50 86 THR A N 1
ATOM 69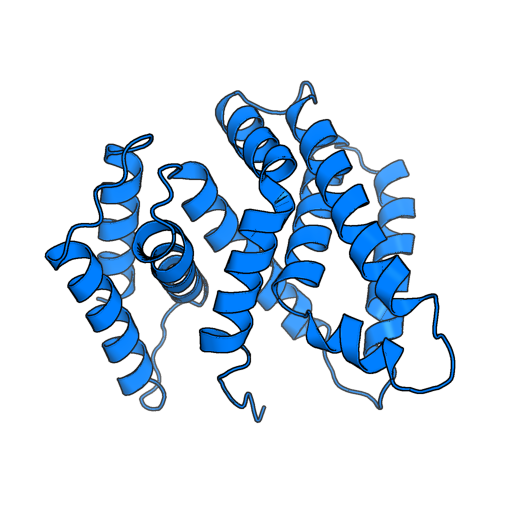3 C CA . THR A 1 86 ? -5.527 11.618 -11.862 1.00 52.50 86 THR A CA 1
ATOM 694 C C . THR A 1 86 ? -6.361 10.889 -12.920 1.00 52.50 86 THR A C 1
ATOM 696 O O . THR A 1 86 ? -6.661 11.470 -13.963 1.00 52.50 86 THR A O 1
ATOM 699 N N . ASP A 1 87 ? -6.781 9.646 -12.667 1.00 51.59 87 ASP A N 1
ATOM 700 C CA . ASP A 1 87 ? -7.569 8.887 -13.642 1.00 51.59 87 ASP A CA 1
ATOM 701 C C . ASP A 1 87 ? -9.041 9.334 -13.669 1.00 51.59 87 ASP A C 1
ATOM 703 O O . ASP A 1 87 ? -9.617 9.386 -14.753 1.00 51.59 87 ASP A O 1
ATOM 707 N N . ALA A 1 88 ? -9.635 9.788 -12.554 1.00 45.22 88 ALA A N 1
ATOM 708 C CA . ALA A 1 88 ? -10.978 10.390 -12.571 1.00 45.22 88 ALA A CA 1
ATOM 709 C C . ALA A 1 88 ? -11.077 11.611 -13.510 1.00 45.22 88 ALA A C 1
ATOM 711 O O . ALA A 1 88 ? -12.130 11.853 -14.093 1.00 45.22 88 ALA A O 1
ATOM 712 N N . LEU A 1 89 ? -9.972 12.338 -13.715 1.00 33.72 89 LEU A N 1
ATOM 713 C CA . LEU A 1 89 ? -9.890 13.467 -14.648 1.00 33.72 89 LEU A CA 1
ATOM 714 C C . LEU A 1 89 ? -9.728 13.046 -16.122 1.00 33.72 89 LEU A C 1
ATOM 716 O O . LEU A 1 89 ? -9.905 13.877 -17.008 1.00 33.72 89 LEU A O 1
ATOM 720 N N . THR A 1 90 ? -9.388 11.783 -16.403 1.00 41.12 90 THR A N 1
ATOM 721 C CA . THR A 1 90 ? -9.222 11.255 -17.776 1.00 41.12 90 THR A CA 1
ATOM 722 C C . THR A 1 90 ? -10.397 10.386 -18.238 1.00 41.12 90 THR A C 1
ATOM 724 O O . THR A 1 90 ? -10.496 10.065 -19.421 1.00 41.12 90 THR A O 1
ATOM 727 N N . LEU A 1 91 ? -11.321 10.056 -17.329 1.00 41.25 91 LEU A N 1
ATOM 728 C CA . LEU A 1 91 ? -12.515 9.239 -17.564 1.00 41.25 91 LEU A CA 1
ATOM 729 C C . LEU A 1 91 ? -13.745 10.061 -17.999 1.00 41.25 91 LEU A C 1
ATOM 731 O O . LEU A 1 91 ? -14.862 9.728 -17.603 1.00 41.25 91 LEU A O 1
ATOM 735 N N . GLU A 1 92 ? -13.603 11.110 -18.821 1.00 38.97 92 GLU A N 1
ATOM 736 C CA . GLU A 1 92 ? -14.796 11.665 -19.481 1.00 38.97 92 GLU A CA 1
ATOM 737 C C . GLU A 1 92 ? -15.382 10.606 -20.441 1.00 38.97 92 GLU A C 1
ATOM 739 O O . GLU A 1 92 ? -14.672 10.085 -21.312 1.00 38.97 92 GLU A O 1
ATOM 744 N N . PRO A 1 93 ? -16.660 10.216 -20.274 1.00 42.66 93 PRO A N 1
ATOM 745 C CA . PRO A 1 93 ? -17.224 9.085 -20.984 1.00 42.66 93 PRO A CA 1
ATOM 746 C C . PRO A 1 93 ? -17.778 9.546 -22.328 1.00 42.66 93 PRO A C 1
ATOM 748 O O . PRO A 1 93 ? -18.954 9.880 -22.433 1.00 42.66 93 PRO A O 1
ATOM 751 N N . ASP A 1 94 ? -16.963 9.488 -23.379 1.00 37.00 94 ASP A N 1
ATOM 752 C CA . ASP A 1 94 ? -17.507 9.422 -24.734 1.00 37.00 94 ASP A CA 1
ATOM 753 C C . ASP A 1 94 ? -17.467 7.966 -25.219 1.00 37.00 94 ASP A C 1
ATOM 755 O O . ASP A 1 94 ? -16.418 7.391 -25.514 1.00 37.00 94 ASP A O 1
ATOM 759 N N . GLY A 1 95 ? -18.639 7.329 -25.179 1.00 39.09 95 GLY A N 1
ATOM 760 C CA . GLY A 1 95 ? -18.974 6.071 -25.851 1.00 39.09 95 GLY A CA 1
ATOM 761 C C . GLY A 1 95 ? -17.889 4.986 -25.913 1.00 39.09 95 GLY A C 1
ATOM 762 O O . GLY A 1 95 ? -17.191 4.842 -26.914 1.00 39.09 95 GLY A O 1
ATOM 763 N N . GLY A 1 96 ? -17.813 4.129 -24.889 1.00 41.25 96 GLY A N 1
ATOM 764 C CA . GLY A 1 96 ? -17.328 2.740 -25.004 1.00 41.25 96 GLY A CA 1
ATOM 765 C C . GLY A 1 96 ? -15.856 2.500 -25.381 1.00 41.25 96 GLY A C 1
ATOM 766 O O . GLY A 1 96 ? -15.456 1.340 -25.480 1.00 41.25 96 GLY A O 1
ATOM 767 N N . THR A 1 97 ? -15.044 3.545 -25.562 1.00 42.59 97 THR A N 1
ATOM 768 C CA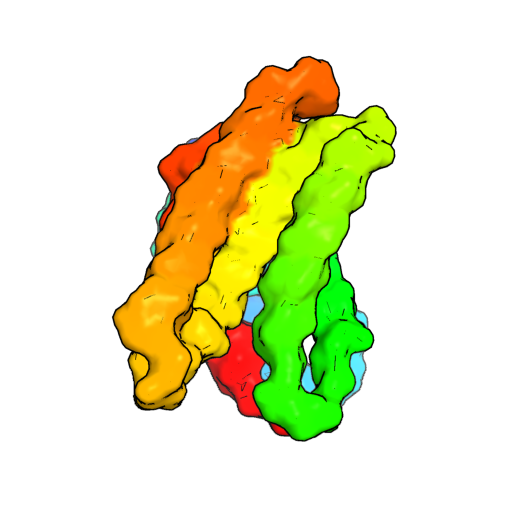 . THR A 1 97 ? -13.675 3.436 -26.113 1.00 42.59 97 THR A CA 1
ATOM 769 C C . THR A 1 97 ? -12.574 3.705 -25.074 1.00 42.59 97 THR A C 1
ATOM 771 O O . THR A 1 97 ? -11.397 3.451 -25.332 1.00 42.59 97 THR A O 1
ATOM 774 N N . SER A 1 98 ? -12.933 4.135 -23.859 1.00 43.59 98 SER A N 1
ATOM 775 C CA . SER A 1 98 ? -11.992 4.612 -22.832 1.00 43.59 98 SER A CA 1
ATOM 776 C C . SER A 1 98 ? -10.916 3.587 -22.439 1.00 43.59 98 SER A C 1
ATOM 778 O O . SER A 1 98 ? -9.776 3.958 -22.197 1.00 43.59 98 SER A O 1
ATOM 780 N N . SER A 1 99 ? -11.205 2.280 -22.470 1.00 45.44 99 SER A N 1
ATOM 781 C CA . SER A 1 99 ? -10.239 1.233 -22.079 1.00 45.44 99 SER A CA 1
ATOM 782 C C . SER A 1 99 ? -9.059 1.055 -23.053 1.00 45.44 99 SER A C 1
ATOM 784 O O . SER A 1 99 ? -7.991 0.608 -22.635 1.00 45.44 99 SER A O 1
ATOM 786 N N . VAL A 1 100 ? -9.216 1.406 -24.337 1.00 39.09 100 VAL A N 1
ATOM 787 C CA . VAL A 1 100 ? -8.129 1.313 -25.334 1.00 39.09 100 VAL A CA 1
ATOM 788 C C . VAL A 1 100 ? -7.124 2.455 -25.161 1.00 39.09 100 VAL A C 1
ATOM 790 O O . VAL A 1 100 ? -5.931 2.250 -25.390 1.00 39.09 100 VAL A O 1
ATOM 793 N N . PHE A 1 101 ? -7.588 3.617 -24.689 1.00 43.72 101 PHE A N 1
ATOM 794 C CA . PHE A 1 101 ? -6.733 4.767 -24.402 1.00 43.72 101 PHE A CA 1
ATOM 795 C C . PHE A 1 101 ? -5.747 4.475 -23.266 1.00 43.72 101 PHE A C 1
ATOM 797 O O . PHE A 1 101 ? -4.559 4.688 -23.458 1.00 43.72 101 PHE A O 1
ATOM 804 N N . TYR A 1 102 ? -6.161 3.822 -22.174 1.00 51.03 102 TYR A N 1
ATOM 805 C CA . TYR A 1 102 ? -5.258 3.503 -21.053 1.00 51.03 102 TYR A CA 1
ATOM 806 C C . TYR A 1 102 ? -4.040 2.638 -21.428 1.00 51.03 102 TYR A C 1
ATOM 808 O O . TYR A 1 102 ? -2.924 2.907 -20.985 1.00 51.03 102 TYR A O 1
ATOM 816 N N . LEU A 1 103 ? -4.221 1.607 -22.262 1.00 44.09 103 LEU A N 1
ATOM 817 C CA . LEU A 1 103 ? -3.118 0.749 -22.726 1.00 44.09 103 LEU A CA 1
ATOM 818 C C . LEU A 1 103 ? -2.217 1.480 -23.735 1.00 44.09 103 LEU A C 1
ATOM 820 O O . LEU A 1 103 ? -0.994 1.340 -23.682 1.00 44.09 103 LEU A O 1
ATOM 824 N N . ALA A 1 104 ? -2.806 2.261 -24.646 1.00 47.34 104 ALA A N 1
ATOM 825 C CA . ALA A 1 104 ? -2.052 3.076 -25.595 1.00 47.34 104 ALA A CA 1
ATOM 826 C C . ALA A 1 104 ? -1.247 4.173 -24.880 1.00 47.34 104 ALA A C 1
ATOM 828 O O . ALA A 1 104 ? -0.084 4.382 -25.220 1.00 47.34 104 ALA A O 1
ATOM 829 N N . ASP A 1 105 ? -1.816 4.785 -23.842 1.00 53.72 105 ASP A N 1
ATOM 830 C CA . ASP A 1 105 ? -1.164 5.776 -22.992 1.00 53.72 105 ASP A CA 1
ATOM 831 C C . ASP A 1 105 ? -0.013 5.153 -22.206 1.00 53.72 105 ASP A C 1
ATOM 833 O O . ASP A 1 105 ? 1.067 5.729 -22.170 1.00 53.72 105 ASP A O 1
ATOM 837 N N . LEU A 1 106 ? -0.173 3.938 -21.668 1.00 51.78 106 LEU A N 1
ATOM 838 C CA . LEU A 1 106 ? 0.912 3.197 -21.010 1.00 51.78 106 LEU A CA 1
ATOM 839 C C . LEU A 1 106 ? 2.058 2.848 -21.967 1.00 51.78 106 LEU A C 1
ATOM 841 O O . LEU A 1 106 ? 3.228 2.975 -21.606 1.00 51.78 106 LEU A O 1
ATOM 845 N N . LEU A 1 107 ? 1.750 2.424 -23.195 1.00 50.25 107 LEU A N 1
ATOM 846 C CA . LEU A 1 107 ? 2.758 2.147 -24.226 1.00 50.25 107 LEU A CA 1
ATOM 847 C C . LEU A 1 107 ? 3.434 3.437 -24.725 1.00 50.25 107 LEU A C 1
ATOM 849 O O . LEU A 1 107 ? 4.640 3.451 -24.990 1.00 50.25 107 LEU A O 1
ATOM 853 N N . GLN A 1 108 ? 2.688 4.539 -24.819 1.00 54.28 108 GLN A N 1
ATOM 854 C CA . GLN A 1 108 ? 3.223 5.854 -25.161 1.00 54.28 108 GLN A CA 1
ATOM 855 C C . GLN A 1 108 ? 4.085 6.415 -24.023 1.00 54.28 108 GLN A C 1
ATOM 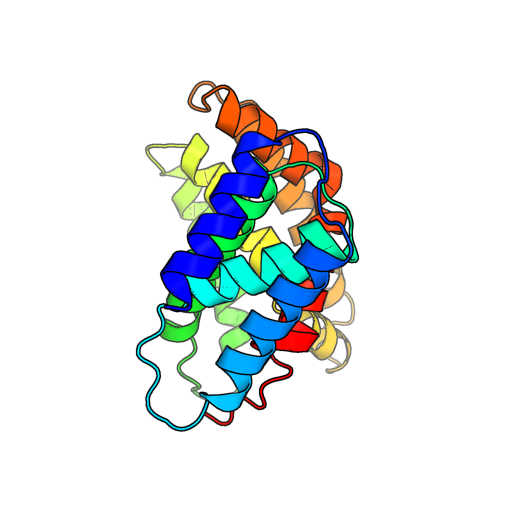857 O O . GLN A 1 108 ? 5.124 7.030 -24.271 1.00 54.28 108 GLN A O 1
ATOM 862 N N . GLU A 1 109 ? 3.711 6.155 -22.776 1.00 54.25 109 GLU A N 1
ATOM 863 C CA . GLU A 1 109 ? 4.473 6.520 -21.593 1.00 54.25 109 GLU A CA 1
ATOM 864 C C . GLU A 1 109 ? 5.753 5.691 -21.505 1.00 54.25 109 GLU A C 1
ATOM 866 O O . GLU A 1 109 ? 6.811 6.279 -21.323 1.00 54.25 109 GLU A O 1
ATOM 871 N N . MET A 1 110 ? 5.738 4.389 -21.823 1.00 50.66 110 MET A N 1
ATOM 872 C CA . MET A 1 110 ? 6.971 3.604 -22.007 1.00 50.66 110 MET A CA 1
ATOM 873 C C . MET A 1 110 ? 7.927 4.207 -23.042 1.00 50.66 110 MET A C 1
ATOM 875 O O . MET A 1 110 ? 9.148 4.193 -22.853 1.00 50.66 110 MET A O 1
ATOM 879 N N . ALA A 1 111 ? 7.395 4.754 -24.137 1.00 54.38 111 ALA A N 1
ATOM 880 C CA . ALA A 1 111 ? 8.208 5.460 -25.122 1.00 54.38 111 ALA A CA 1
ATOM 881 C C . ALA A 1 111 ? 8.789 6.775 -24.561 1.00 54.38 111 ALA A C 1
ATOM 883 O O . ALA A 1 111 ? 9.890 7.169 -24.952 1.00 54.38 111 ALA A O 1
ATOM 884 N N . ARG A 1 112 ? 8.098 7.418 -23.609 1.00 54.41 112 ARG A N 1
ATOM 885 C CA . ARG A 1 112 ? 8.582 8.588 -22.855 1.00 54.41 112 ARG A CA 1
ATOM 886 C C . ARG A 1 112 ? 9.571 8.215 -21.743 1.00 54.41 112 ARG A C 1
ATOM 888 O O . ARG A 1 112 ? 10.498 8.985 -21.526 1.00 54.41 112 ARG A O 1
ATOM 895 N N . LEU A 1 113 ? 9.470 7.033 -21.118 1.00 54.94 113 LEU A N 1
ATOM 896 C CA . LEU A 1 113 ? 10.431 6.538 -20.110 1.00 54.94 113 LEU A CA 1
ATOM 897 C C . LEU A 1 113 ? 11.848 6.451 -20.690 1.00 54.94 113 LEU A C 1
ATOM 899 O O . LEU A 1 113 ? 12.806 6.833 -20.028 1.00 54.94 113 LEU A O 1
ATOM 903 N N . LYS A 1 114 ? 11.988 6.049 -21.964 1.00 51.41 114 LYS A N 1
ATOM 904 C CA . LYS A 1 114 ? 13.279 6.061 -22.686 1.00 51.41 114 LYS A CA 1
ATOM 905 C C . LYS A 1 114 ? 13.890 7.460 -22.853 1.00 51.41 114 LYS A C 1
ATOM 907 O O . LYS A 1 114 ? 15.049 7.565 -23.241 1.00 51.41 114 LYS A O 1
ATOM 912 N N . ARG A 1 115 ? 13.114 8.517 -22.604 1.00 53.84 115 ARG A N 1
ATOM 913 C CA . ARG A 1 115 ? 13.509 9.929 -22.680 1.00 53.84 115 ARG A CA 1
ATOM 914 C C . ARG A 1 115 ? 13.438 10.623 -21.307 1.00 53.84 115 ARG A C 1
ATOM 916 O O . ARG A 1 115 ? 13.611 11.833 -21.246 1.00 53.84 115 ARG A O 1
ATOM 923 N N . SER A 1 116 ? 13.156 9.881 -20.230 1.00 59.94 116 SER A N 1
ATOM 924 C CA . SER A 1 116 ? 13.079 10.427 -18.872 1.00 59.94 116 SER A CA 1
ATOM 925 C C . SER A 1 116 ? 14.471 10.785 -18.363 1.00 59.94 116 SER A C 1
ATOM 927 O O . SER A 1 116 ? 15.388 9.968 -18.436 1.00 59.94 116 SER A O 1
ATOM 929 N N . GLU A 1 117 ? 14.610 11.980 -17.794 1.00 64.06 117 GLU A N 1
ATOM 930 C CA . GLU A 1 117 ? 15.836 12.424 -17.121 1.00 64.06 117 GLU A CA 1
AT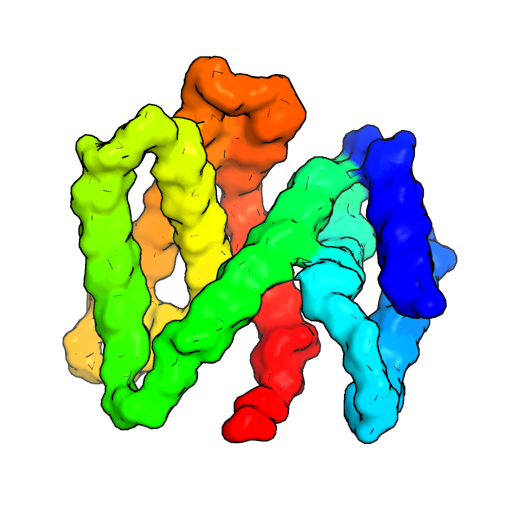OM 931 C C . GLU A 1 117 ? 16.064 11.690 -15.784 1.00 64.06 117 GLU A C 1
ATOM 933 O O . GLU A 1 117 ? 17.183 11.671 -15.279 1.00 64.06 117 GLU A O 1
ATOM 938 N N . ASN A 1 118 ? 15.032 11.029 -15.235 1.00 85.31 118 ASN A N 1
ATOM 939 C CA . ASN A 1 118 ? 15.109 10.246 -13.999 1.00 85.31 118 ASN A CA 1
ATOM 940 C C . ASN A 1 118 ? 14.569 8.811 -14.217 1.00 85.31 118 ASN A C 1
ATOM 942 O O . ASN A 1 118 ? 13.350 8.599 -14.187 1.00 85.31 118 ASN A O 1
ATOM 946 N N . PRO A 1 119 ? 15.453 7.822 -14.465 1.00 84.62 119 PRO A N 1
ATOM 947 C CA . PRO A 1 119 ? 15.067 6.424 -14.674 1.00 84.62 119 PRO A CA 1
ATOM 948 C C . PRO A 1 119 ? 14.444 5.759 -13.438 1.00 84.62 119 PRO A C 1
ATOM 950 O O . PRO A 1 119 ? 13.539 4.941 -13.587 1.00 84.62 119 PRO A O 1
ATOM 953 N N . PHE A 1 120 ? 14.873 6.138 -12.229 1.00 90.44 120 PHE A N 1
ATOM 954 C CA . PHE A 1 120 ? 14.302 5.636 -10.975 1.00 90.44 120 PHE A CA 1
ATOM 955 C C . PHE A 1 120 ? 12.813 5.981 -10.856 1.00 90.44 120 PHE A C 1
ATOM 957 O O . PHE A 1 120 ? 11.977 5.087 -10.720 1.00 90.44 120 PHE A O 1
ATOM 964 N N . GLU A 1 121 ? 12.468 7.263 -10.997 1.00 87.56 121 GLU A N 1
ATOM 965 C CA . GLU A 1 121 ? 11.074 7.727 -10.943 1.00 87.56 121 GLU A CA 1
ATOM 966 C C . GLU A 1 121 ? 10.225 7.118 -12.062 1.00 87.56 121 GLU A C 1
ATOM 968 O O . GLU A 1 121 ? 9.061 6.775 -11.863 1.00 87.56 121 GLU A O 1
ATOM 973 N N . ALA A 1 122 ? 10.824 6.944 -13.238 1.00 83.75 122 ALA A N 1
ATOM 974 C CA . ALA A 1 122 ? 10.213 6.257 -14.365 1.00 83.75 122 ALA A CA 1
ATOM 975 C C . ALA A 1 122 ? 9.818 4.809 -14.013 1.00 83.75 122 ALA A C 1
ATOM 977 O O . ALA A 1 122 ? 8.685 4.398 -14.270 1.00 83.75 122 ALA A O 1
ATOM 978 N N . PHE A 1 123 ? 10.725 4.042 -13.404 1.00 88.88 123 PHE A N 1
ATOM 979 C CA . PHE A 1 123 ? 10.443 2.672 -12.978 1.00 88.88 123 PHE A CA 1
ATOM 980 C C . PHE A 1 123 ? 9.385 2.623 -11.873 1.00 88.88 123 PHE A C 1
ATOM 982 O O . PHE A 1 123 ? 8.428 1.859 -11.989 1.00 88.88 123 PHE A O 1
ATOM 989 N N . ARG A 1 124 ? 9.508 3.478 -10.851 1.00 93.00 124 ARG A N 1
ATOM 990 C CA . ARG A 1 124 ? 8.556 3.551 -9.735 1.00 93.00 124 ARG A CA 1
ATOM 991 C C . ARG A 1 124 ? 7.136 3.842 -10.220 1.00 93.00 124 ARG A C 1
ATOM 993 O O . ARG A 1 124 ? 6.233 3.055 -9.959 1.00 93.00 124 ARG A O 1
ATOM 1000 N N . LYS A 1 125 ? 6.948 4.907 -11.007 1.00 87.00 125 LYS A N 1
ATOM 1001 C CA . LYS A 1 125 ? 5.625 5.303 -11.521 1.00 87.00 125 LYS A CA 1
ATOM 1002 C C . LYS A 1 125 ? 5.000 4.239 -12.412 1.00 87.00 125 LYS A C 1
ATOM 1004 O O . LYS A 1 125 ? 3.803 3.985 -12.323 1.00 87.00 125 LYS A O 1
ATOM 1009 N N . TYR A 1 126 ? 5.802 3.585 -13.252 1.00 84.19 126 TYR A N 1
ATOM 1010 C CA . TYR A 1 126 ? 5.298 2.498 -14.083 1.00 84.19 126 TYR A CA 1
ATOM 1011 C C . TYR A 1 126 ? 4.782 1.328 -13.229 1.00 84.19 126 TYR A C 1
ATOM 1013 O O . TYR A 1 126 ? 3.724 0.753 -13.507 1.00 84.19 126 TYR A O 1
ATOM 1021 N N . ALA A 1 127 ? 5.531 0.971 -12.185 1.00 90.50 127 ALA A N 1
ATOM 1022 C CA . ALA A 1 127 ? 5.147 -0.086 -11.267 1.00 90.50 127 ALA A CA 1
ATOM 1023 C C . ALA A 1 127 ? 3.890 0.281 -10.462 1.00 90.50 127 ALA A C 1
ATOM 1025 O O . ALA A 1 127 ? 2.962 -0.526 -10.415 1.00 90.50 127 ALA A O 1
ATOM 1026 N N . ASP A 1 128 ? 3.814 1.513 -9.947 1.00 91.06 128 ASP A N 1
ATOM 1027 C CA . ASP A 1 128 ? 2.634 2.049 -9.257 1.00 91.06 128 ASP A CA 1
ATOM 1028 C C . ASP A 1 128 ? 1.391 1.970 -10.138 1.00 91.06 128 ASP A C 1
ATOM 1030 O O . ASP A 1 128 ? 0.362 1.446 -9.719 1.00 91.06 128 ASP A O 1
ATOM 1034 N N . ARG A 1 129 ? 1.498 2.416 -11.394 1.00 83.44 129 ARG A N 1
ATOM 1035 C CA . ARG A 1 129 ? 0.384 2.382 -12.342 1.00 83.44 129 ARG A CA 1
ATOM 1036 C C . ARG A 1 129 ? -0.039 0.951 -12.673 1.00 83.44 129 ARG A C 1
ATOM 1038 O O . ARG A 1 129 ? -1.228 0.669 -12.785 1.00 83.44 129 ARG A O 1
ATOM 1045 N N . SER A 1 130 ? 0.917 0.027 -12.777 1.00 86.06 130 SER A N 1
ATOM 1046 C CA . SER A 1 130 ? 0.625 -1.397 -12.982 1.00 86.06 130 SER A CA 1
ATOM 1047 C C . SER A 1 130 ? -0.128 -2.000 -11.793 1.00 86.06 130 SER A C 1
ATOM 1049 O O . SER A 1 130 ? -1.114 -2.714 -11.989 1.00 86.06 130 SER A O 1
ATOM 1051 N N . LEU A 1 131 ? 0.308 -1.701 -10.565 1.00 90.81 131 LEU A N 1
ATOM 1052 C CA . LEU A 1 131 ? -0.338 -2.165 -9.336 1.00 90.81 131 LEU A CA 1
ATOM 1053 C C . LEU A 1 131 ? -1.736 -1.560 -9.182 1.00 90.81 131 LEU A C 1
ATOM 1055 O O . LEU A 1 131 ? -2.692 -2.278 -8.904 1.00 90.81 131 LEU A O 1
ATOM 1059 N N . PHE A 1 132 ? -1.871 -0.264 -9.448 1.00 86.12 132 PHE A N 1
ATOM 1060 C CA . PHE A 1 132 ? -3.142 0.443 -9.410 1.00 86.12 132 PHE A CA 1
ATOM 1061 C C . PHE A 1 132 ? -4.171 -0.158 -10.374 1.00 86.12 132 PHE A C 1
ATOM 1063 O O . PHE A 1 132 ? -5.272 -0.514 -9.964 1.00 86.12 132 PHE A O 1
ATOM 1070 N N . LEU A 1 133 ? -3.808 -0.335 -11.648 1.00 77.25 133 LEU A N 1
ATOM 1071 C CA . LEU A 1 133 ? -4.725 -0.847 -12.671 1.00 77.25 133 LEU A CA 1
ATOM 1072 C C . LEU A 1 133 ? -5.175 -2.279 -12.386 1.00 77.25 133 LEU A C 1
ATOM 1074 O O . LEU A 1 133 ? -6.346 -2.614 -12.567 1.00 77.25 133 LEU A O 1
ATOM 1078 N N . THR A 1 134 ? -4.245 -3.124 -11.943 1.00 80.94 134 THR A N 1
ATOM 1079 C CA . THR A 1 134 ? -4.537 -4.532 -11.650 1.00 80.94 134 THR A CA 1
ATOM 1080 C C . THR A 1 134 ? -5.276 -4.719 -10.327 1.00 80.94 134 THR A C 1
ATOM 1082 O O . THR A 1 134 ? -6.119 -5.610 -10.237 1.00 80.94 134 THR A O 1
ATOM 1085 N N . GLY A 1 135 ? -5.011 -3.867 -9.333 1.00 81.44 135 GLY A N 1
ATOM 1086 C CA . GLY A 1 135 ? -5.670 -3.882 -8.031 1.00 81.44 135 GLY A CA 1
ATOM 1087 C C . GLY A 1 135 ? -7.061 -3.255 -8.069 1.00 81.44 135 GLY A C 1
ATOM 1088 O O . GLY A 1 135 ? -8.030 -3.903 -7.693 1.00 81.44 135 GLY A O 1
ATOM 1089 N N . VAL A 1 136 ? -7.192 -2.024 -8.566 1.00 75.75 136 VAL A N 1
ATOM 1090 C CA . VAL A 1 136 ? -8.424 -1.229 -8.435 1.00 75.75 136 VAL A CA 1
ATOM 1091 C C . VAL A 1 136 ? -9.448 -1.519 -9.532 1.00 75.75 136 VAL A C 1
ATOM 1093 O O . VAL A 1 136 ? -10.642 -1.491 -9.248 1.00 75.75 136 VAL A O 1
ATOM 1096 N N . PHE A 1 137 ? -9.031 -1.867 -10.756 1.00 67.00 137 PHE A N 1
ATOM 1097 C CA . PHE A 1 137 ? -9.939 -2.098 -11.895 1.00 67.00 137 PHE A CA 1
ATOM 1098 C C . PHE A 1 137 ? -9.910 -3.542 -12.440 1.00 67.00 137 PHE A C 1
ATOM 1100 O O . PHE A 1 137 ? -9.777 -3.753 -13.653 1.00 67.00 137 PHE A O 1
ATOM 1107 N N . PRO A 1 138 ? -10.117 -4.574 -11.597 1.00 58.62 138 PRO A N 1
ATOM 1108 C CA . PRO A 1 138 ? -10.043 -5.977 -12.024 1.00 58.62 138 PRO A CA 1
ATOM 1109 C C . PRO A 1 138 ? -11.106 -6.337 -13.072 1.00 58.62 138 PRO A C 1
ATOM 1111 O O . PRO A 1 138 ? -10.862 -7.116 -13.992 1.00 58.62 138 PRO A O 1
ATOM 1114 N N . GLU A 1 139 ? -12.309 -5.771 -12.949 1.00 53.12 139 GLU A N 1
ATOM 1115 C CA . GLU A 1 139 ? -13.469 -6.127 -13.764 1.00 53.12 139 GLU A CA 1
ATOM 1116 C C . GLU A 1 139 ? -13.384 -5.553 -15.177 1.00 53.12 139 GLU A C 1
ATOM 1118 O O . GLU A 1 139 ? -13.905 -6.157 -16.112 1.00 53.12 139 GLU A O 1
ATOM 1123 N N . VAL A 1 140 ? -12.677 -4.437 -15.374 1.00 51.28 140 VAL A N 1
ATOM 1124 C CA . VAL A 1 140 ? -12.380 -3.907 -16.716 1.00 51.28 140 VAL A CA 1
ATOM 1125 C C . VAL A 1 140 ? -11.473 -4.888 -17.469 1.00 51.28 140 VAL A C 1
ATOM 1127 O O . VAL A 1 140 ? -11.714 -5.184 -18.642 1.00 51.28 140 VAL A O 1
ATOM 1130 N N . LEU A 1 141 ? -10.513 -5.497 -16.764 1.00 48.00 141 LEU A N 1
ATOM 1131 C CA . LEU A 1 141 ? -9.636 -6.543 -17.300 1.00 48.00 141 LEU A CA 1
ATOM 1132 C C . LEU A 1 141 ? -10.355 -7.894 -17.482 1.00 48.00 141 LEU A C 1
ATOM 1134 O O . LEU A 1 141 ? -9.973 -8.676 -18.351 1.00 48.00 141 LEU A O 1
ATOM 1138 N N . ARG A 1 142 ? -11.412 -8.194 -16.712 1.00 46.03 142 ARG A N 1
ATOM 1139 C CA . ARG A 1 142 ? -12.191 -9.448 -16.833 1.00 46.03 142 ARG A CA 1
ATOM 1140 C C . ARG A 1 142 ? -13.340 -9.367 -17.849 1.00 46.03 142 ARG A C 1
ATOM 1142 O O . ARG A 1 142 ? -13.582 -10.340 -18.563 1.00 46.03 142 ARG A O 1
ATOM 1149 N N . LYS A 1 143 ? -14.047 -8.235 -17.972 1.00 43.78 143 LYS A N 1
ATOM 1150 C CA . LYS A 1 143 ? -15.188 -8.057 -18.903 1.00 43.78 143 LYS A CA 1
ATOM 1151 C C . LYS A 1 143 ? -14.769 -8.162 -20.374 1.00 43.78 143 LYS A C 1
ATOM 1153 O O . LYS A 1 143 ? -15.500 -8.747 -21.172 1.00 43.78 143 LYS A O 1
ATOM 1158 N N . ARG A 1 144 ? -13.560 -7.712 -20.719 1.00 45.47 144 ARG A N 1
ATOM 1159 C CA . ARG A 1 144 ? -12.985 -7.827 -22.071 1.00 45.47 144 ARG A CA 1
ATOM 1160 C C . ARG A 1 144 ? -12.648 -9.275 -22.476 1.00 45.47 144 ARG A C 1
ATOM 1162 O O . ARG A 1 144 ? -12.668 -9.589 -23.663 1.00 45.47 144 ARG A O 1
ATOM 1169 N N . ALA A 1 145 ? -12.469 -10.190 -21.517 1.00 44.09 145 ALA A N 1
ATOM 1170 C CA . ALA A 1 145 ? -12.346 -11.628 -21.790 1.00 44.09 145 ALA A CA 1
ATOM 1171 C C . ALA A 1 145 ? -13.675 -12.284 -22.214 1.00 44.09 145 ALA A C 1
ATOM 1173 O O . ALA A 1 145 ? -13.668 -13.370 -22.784 1.00 44.09 145 ALA A O 1
ATOM 1174 N N . ARG A 1 146 ? -14.824 -11.655 -21.923 1.00 40.62 146 ARG A N 1
ATOM 1175 C CA . ARG A 1 146 ? -16.159 -12.208 -22.219 1.00 40.62 146 ARG A CA 1
ATOM 1176 C C . ARG A 1 146 ? -16.766 -11.660 -23.514 1.00 40.62 146 ARG A C 1
ATOM 1178 O O . ARG A 1 146 ? -17.616 -12.319 -24.105 1.00 40.62 146 ARG A O 1
ATOM 1185 N N . SER A 1 147 ? -16.323 -10.498 -23.998 1.00 45.94 147 SER A N 1
ATOM 1186 C CA . SER A 1 147 ? -16.817 -9.873 -25.232 1.00 45.94 147 SER A CA 1
ATOM 1187 C C . SER A 1 147 ? -16.105 -10.397 -26.490 1.00 45.94 147 SER A C 1
ATOM 1189 O O . SER A 1 147 ? -15.482 -9.619 -27.199 1.00 45.94 147 SER A O 1
ATOM 1191 N N . GLY A 1 148 ? -16.157 -11.712 -26.739 1.00 41.12 148 GLY A N 1
ATOM 1192 C CA . GLY A 1 148 ? -16.080 -12.404 -28.047 1.00 41.12 148 GLY A CA 1
ATOM 1193 C C . GLY A 1 148 ? -14.966 -12.118 -29.078 1.00 41.12 148 GLY A C 1
ATOM 1194 O O . GLY A 1 148 ? -14.901 -12.837 -30.069 1.00 41.12 148 GLY A O 1
ATOM 1195 N N . TRP A 1 149 ? -14.098 -11.124 -28.893 1.00 36.78 149 TRP A N 1
ATOM 1196 C CA . TRP A 1 149 ? -13.157 -10.619 -29.903 1.00 36.78 149 TRP A CA 1
ATOM 1197 C C . TRP A 1 149 ? -11.706 -10.551 -29.410 1.00 36.78 149 TRP A C 1
ATOM 1199 O O . TRP A 1 149 ? -10.896 -9.874 -30.029 1.00 36.78 149 TRP A O 1
ATOM 1209 N N . ALA A 1 150 ? -11.353 -11.234 -28.313 1.00 39.41 150 ALA A N 1
ATOM 1210 C CA . ALA A 1 150 ? -9.957 -11.425 -27.892 1.00 39.41 150 ALA A CA 1
ATOM 1211 C C . ALA A 1 150 ? -9.828 -12.369 -26.676 1.00 39.41 150 ALA A C 1
ATOM 1213 O O . ALA A 1 150 ? -9.435 -11.946 -25.589 1.00 39.41 150 ALA A O 1
ATOM 1214 N N . ASN A 1 151 ? -10.082 -13.671 -26.841 1.00 35.56 151 ASN A N 1
ATOM 1215 C CA . ASN A 1 151 ? -9.946 -14.661 -25.752 1.00 35.56 151 ASN A CA 1
ATOM 1216 C C . ASN A 1 151 ? -8.493 -14.953 -25.308 1.00 35.56 151 ASN A C 1
ATOM 1218 O O . ASN A 1 151 ? -8.259 -15.859 -24.512 1.00 35.56 151 ASN A O 1
ATOM 1222 N N . SER A 1 152 ? -7.506 -14.185 -25.776 1.00 35.88 152 SER A N 1
ATOM 1223 C CA . SER A 1 152 ? -6.122 -14.275 -25.293 1.00 35.88 152 SER A CA 1
ATOM 1224 C C . SER A 1 152 ? -5.492 -12.938 -24.931 1.00 35.88 152 SER A C 1
ATOM 1226 O O . SER A 1 152 ? -4.413 -12.960 -24.372 1.00 35.88 152 SER A O 1
ATOM 1228 N N . VAL A 1 153 ? -6.119 -11.785 -25.186 1.00 39.81 153 VAL A N 1
ATOM 1229 C CA . VAL A 1 153 ? -5.463 -10.488 -24.918 1.00 39.81 153 VAL A CA 1
ATOM 1230 C C . VAL A 1 153 ? -5.742 -10.023 -23.484 1.00 39.81 153 VAL A C 1
ATOM 1232 O O . VAL A 1 153 ? -4.826 -9.643 -22.780 1.00 39.81 153 VAL A O 1
ATOM 1235 N N . SER A 1 154 ? -6.959 -10.213 -22.967 1.00 48.00 154 SER A N 1
ATOM 1236 C CA . SER A 1 154 ? -7.379 -9.652 -21.666 1.00 48.00 154 SER A CA 1
ATOM 1237 C C . SER A 1 154 ? -6.724 -10.273 -20.417 1.00 48.00 154 SER A C 1
ATOM 1239 O O . SER A 1 154 ? -6.411 -9.580 -19.453 1.00 48.00 154 SER A O 1
ATOM 1241 N N . ILE A 1 155 ? -6.517 -11.595 -20.410 1.00 45.19 155 ILE A N 1
ATOM 1242 C CA . ILE A 1 155 ? -5.823 -12.302 -19.314 1.00 45.19 155 ILE A CA 1
ATOM 1243 C C . ILE A 1 155 ? -4.306 -12.124 -19.444 1.00 45.19 155 ILE A C 1
ATOM 1245 O O . ILE A 1 155 ? -3.604 -12.016 -18.438 1.00 45.19 155 ILE A O 1
ATOM 1249 N N . VAL A 1 156 ? -3.815 -12.056 -20.686 1.00 50.34 156 VAL A N 1
ATOM 1250 C CA . VAL A 1 156 ? -2.409 -11.765 -20.979 1.00 50.34 156 VAL A CA 1
ATOM 1251 C C . VAL A 1 156 ? -2.061 -10.345 -20.543 1.00 50.34 156 VAL A C 1
ATOM 1253 O O . VAL A 1 156 ? -0.989 -10.171 -19.980 1.00 50.34 156 VAL A O 1
ATOM 1256 N N . ASP A 1 157 ? -2.976 -9.380 -20.669 1.00 65.06 157 ASP A N 1
ATOM 1257 C CA . ASP A 1 157 ? -2.788 -8.005 -20.197 1.00 65.06 157 ASP A CA 1
ATOM 1258 C C . ASP A 1 157 ? -2.596 -7.958 -18.669 1.00 65.06 157 ASP A C 1
ATOM 1260 O O . ASP A 1 157 ? -1.623 -7.383 -18.193 1.00 65.06 157 ASP A O 1
ATOM 1264 N N . CYS A 1 158 ? -3.446 -8.623 -17.874 1.00 70.50 158 CYS A N 1
ATOM 1265 C CA . CYS A 1 158 ? -3.298 -8.619 -16.410 1.00 70.50 158 CYS A CA 1
ATOM 1266 C C . CYS A 1 158 ? -2.001 -9.308 -15.948 1.00 70.50 158 CYS A C 1
ATOM 1268 O O . CYS A 1 158 ? -1.224 -8.728 -15.190 1.00 70.50 158 CYS A O 1
ATOM 1270 N N . ALA A 1 159 ? -1.712 -10.514 -16.452 1.00 77.62 159 ALA A N 1
ATOM 1271 C CA . ALA A 1 159 ? -0.469 -11.221 -16.128 1.00 77.62 159 ALA A CA 1
ATOM 1272 C C . ALA A 1 159 ? 0.777 -10.438 -16.589 1.00 77.62 159 ALA A C 1
ATOM 1274 O O . ALA A 1 159 ? 1.818 -10.448 -15.922 1.00 77.62 159 ALA A O 1
ATOM 1275 N N . TYR A 1 160 ? 0.664 -9.720 -17.708 1.00 79.00 160 TYR A N 1
ATOM 1276 C CA . TYR A 1 160 ? 1.688 -8.803 -18.183 1.00 79.00 160 TYR A CA 1
ATOM 1277 C C . TYR A 1 160 ? 1.897 -7.649 -17.203 1.00 79.00 160 TYR A C 1
ATOM 1279 O O . TYR A 1 160 ? 3.034 -7.414 -16.809 1.00 79.00 160 TYR A O 1
ATOM 1287 N N . TYR A 1 161 ? 0.844 -6.973 -16.742 1.00 80.00 161 TYR A N 1
ATOM 1288 C CA . TYR A 1 161 ? 0.979 -5.871 -15.784 1.00 80.00 161 TYR A CA 1
ATOM 1289 C C . TYR A 1 161 ? 1.506 -6.323 -14.426 1.00 80.00 161 TYR A C 1
ATOM 1291 O O . TYR A 1 161 ? 2.348 -5.638 -13.856 1.00 80.00 161 TYR A O 1
ATOM 1299 N N . VAL A 1 162 ? 1.098 -7.494 -13.936 1.00 87.88 162 VAL A N 1
ATOM 1300 C CA . VAL A 1 162 ? 1.643 -8.056 -12.691 1.00 87.88 162 VAL A CA 1
ATOM 1301 C C . VAL A 1 162 ? 3.138 -8.336 -12.840 1.00 87.88 162 VAL A C 1
ATOM 1303 O O . VAL A 1 162 ? 3.949 -7.861 -12.047 1.00 87.88 162 VAL A O 1
ATOM 1306 N N . SER A 1 163 ? 3.535 -9.074 -13.881 1.00 88.56 163 SER A N 1
ATOM 1307 C CA . SER A 1 163 ? 4.949 -9.421 -14.093 1.00 88.56 163 SER A CA 1
ATOM 1308 C C . SER A 1 163 ? 5.818 -8.193 -14.371 1.00 88.56 163 SER A C 1
ATOM 1310 O O . SER A 1 163 ? 6.945 -8.095 -13.879 1.00 88.56 163 SER A O 1
ATOM 1312 N N . THR A 1 164 ? 5.286 -7.235 -15.123 1.00 85.56 164 THR A N 1
ATOM 1313 C CA . THR A 1 164 ? 5.981 -6.004 -15.486 1.00 85.56 164 THR A CA 1
ATOM 1314 C C . THR A 1 164 ? 6.076 -5.069 -14.280 1.00 85.56 164 THR A C 1
ATOM 1316 O O . THR A 1 164 ? 7.168 -4.600 -13.972 1.00 85.56 164 THR A O 1
ATOM 1319 N N . GLY A 1 165 ? 4.994 -4.888 -13.520 1.00 90.69 165 GLY A N 1
ATOM 1320 C CA . GLY A 1 165 ? 4.964 -4.095 -12.289 1.00 90.69 165 GLY A CA 1
ATOM 1321 C C . GLY A 1 165 ? 5.963 -4.593 -11.245 1.00 90.69 165 GLY A C 1
ATOM 1322 O O . GLY A 1 165 ? 6.787 -3.814 -10.769 1.00 90.69 165 GLY A O 1
ATOM 1323 N N . LYS A 1 166 ? 5.996 -5.908 -10.989 1.00 96.06 166 LYS A N 1
ATOM 1324 C CA . LYS A 1 166 ? 7.031 -6.547 -10.155 1.00 96.06 166 LYS A CA 1
ATOM 1325 C C . LYS A 1 166 ? 8.439 -6.176 -10.597 1.00 96.06 166 LYS A C 1
ATOM 1327 O O . LYS A 1 166 ? 9.258 -5.722 -9.804 1.00 96.06 166 LYS A O 1
ATOM 1332 N N . ARG A 1 167 ? 8.723 -6.365 -11.887 1.00 94.88 167 ARG A N 1
ATOM 1333 C CA . ARG A 1 167 ? 10.043 -6.087 -12.450 1.00 94.88 167 ARG A CA 1
ATOM 1334 C C . ARG A 1 167 ? 10.424 -4.618 -12.282 1.00 94.88 167 ARG A C 1
ATOM 1336 O O . ARG A 1 167 ? 11.563 -4.343 -11.924 1.00 94.88 167 ARG A O 1
ATOM 1343 N N . PHE A 1 168 ? 9.508 -3.689 -12.534 1.00 92.75 168 PHE A N 1
ATOM 1344 C CA . PHE A 1 168 ? 9.800 -2.265 -12.420 1.00 92.75 168 PHE A CA 1
ATOM 1345 C C . PHE A 1 168 ? 9.955 -1.804 -10.969 1.00 92.75 168 PHE A C 1
ATOM 1347 O O . PHE A 1 168 ? 10.862 -1.018 -10.713 1.00 92.75 168 PHE A O 1
ATOM 1354 N N . TYR A 1 169 ? 9.194 -2.345 -10.011 1.00 97.44 169 TYR A N 1
ATOM 1355 C CA . TYR A 1 169 ? 9.460 -2.087 -8.591 1.00 97.44 169 TYR A CA 1
ATOM 1356 C C . TYR A 1 169 ? 10.846 -2.570 -8.181 1.00 97.44 169 TYR A C 1
ATOM 1358 O O . TYR A 1 169 ? 11.585 -1.831 -7.536 1.00 97.44 169 TYR A O 1
ATOM 1366 N N . ARG A 1 170 ? 11.241 -3.771 -8.619 1.00 97.50 170 ARG A N 1
ATOM 1367 C CA . ARG A 1 170 ? 12.592 -4.284 -8.383 1.00 97.50 170 ARG A CA 1
ATOM 1368 C C . ARG A 1 170 ? 13.664 -3.382 -8.993 1.00 97.50 170 ARG A C 1
ATOM 1370 O O . ARG A 1 170 ? 14.628 -3.046 -8.319 1.00 97.50 170 ARG A O 1
ATOM 1377 N N . MET A 1 171 ? 13.484 -2.963 -10.245 1.00 94.69 171 MET A N 1
ATOM 1378 C CA . MET A 1 171 ? 14.425 -2.064 -10.920 1.00 94.69 171 MET A CA 1
ATOM 1379 C C . MET A 1 171 ? 14.502 -0.688 -10.247 1.00 94.69 171 MET A C 1
ATOM 1381 O O . MET A 1 171 ? 15.577 -0.099 -10.213 1.00 94.69 171 MET A O 1
ATOM 1385 N N . ALA A 1 172 ? 13.392 -0.179 -9.708 1.00 95.38 172 ALA A N 1
ATOM 1386 C CA . ALA A 1 172 ? 13.379 1.052 -8.925 1.00 95.38 172 ALA A CA 1
ATOM 1387 C C . ALA A 1 172 ? 14.119 0.869 -7.589 1.00 95.38 172 ALA A C 1
ATOM 1389 O O . ALA A 1 172 ? 14.968 1.686 -7.252 1.00 95.38 172 ALA A O 1
ATOM 1390 N N . ALA A 1 173 ? 13.866 -0.228 -6.869 1.00 97.00 173 ALA A N 1
ATOM 1391 C CA . ALA A 1 173 ? 14.530 -0.542 -5.602 1.00 97.00 173 ALA A CA 1
ATOM 1392 C C . ALA A 1 173 ? 16.055 -0.708 -5.755 1.00 97.00 173 ALA A C 1
ATOM 1394 O O . ALA A 1 173 ? 16.835 -0.241 -4.927 1.00 97.00 173 ALA A O 1
ATOM 1395 N N . GLU A 1 174 ? 16.494 -1.361 -6.832 1.00 96.06 174 GLU A N 1
ATOM 1396 C CA . GLU A 1 174 ? 17.910 -1.602 -7.132 1.00 96.06 174 GLU A CA 1
ATOM 1397 C C . GLU A 1 174 ? 18.628 -0.361 -7.704 1.00 96.06 174 GLU A C 1
ATOM 1399 O O . GLU A 1 174 ? 19.845 -0.390 -7.866 1.00 96.06 174 GLU A O 1
ATOM 1404 N N . HIS A 1 175 ? 17.917 0.733 -8.002 1.00 94.31 175 HIS A N 1
ATOM 1405 C CA . HIS A 1 175 ? 18.520 1.936 -8.578 1.00 94.31 175 HIS A CA 1
ATOM 1406 C C . HIS A 1 175 ? 19.333 2.729 -7.541 1.00 94.31 175 HIS A C 1
ATOM 1408 O O . HIS A 1 175 ? 18.938 2.863 -6.382 1.00 94.31 175 HIS A O 1
ATOM 1414 N N . ASP A 1 176 ? 20.416 3.369 -7.987 1.00 92.31 176 ASP A N 1
ATOM 1415 C CA . ASP A 1 176 ? 21.309 4.186 -7.143 1.00 92.31 176 ASP A CA 1
ATOM 1416 C C . ASP A 1 176 ? 20.649 5.448 -6.559 1.00 92.31 176 ASP A C 1
ATOM 1418 O O . ASP A 1 176 ? 21.192 6.071 -5.653 1.00 92.31 176 ASP A O 1
ATOM 1422 N N . LEU A 1 177 ? 19.488 5.841 -7.094 1.00 92.56 177 LEU A N 1
ATOM 1423 C CA . LEU A 1 177 ? 18.749 7.031 -6.656 1.00 92.56 177 LEU A CA 1
ATOM 1424 C C . LEU A 1 177 ? 17.721 6.703 -5.568 1.00 92.56 177 LEU A C 1
ATOM 1426 O O . LEU A 1 177 ? 17.173 7.629 -4.983 1.00 92.56 177 LEU A O 1
ATOM 1430 N N . ALA A 1 178 ? 17.464 5.416 -5.310 1.00 91.75 178 ALA A N 1
ATOM 1431 C CA . ALA A 1 178 ? 16.610 4.992 -4.214 1.00 91.75 178 ALA A CA 1
ATOM 1432 C C . ALA A 1 178 ? 17.371 5.145 -2.894 1.00 91.75 178 ALA A C 1
ATOM 1434 O O . ALA A 1 178 ? 18.458 4.571 -2.724 1.00 91.75 178 ALA A O 1
ATOM 1435 N N . ASP A 1 179 ? 16.787 5.886 -1.956 1.00 93.62 179 ASP A N 1
ATOM 1436 C CA . ASP A 1 179 ? 17.245 5.855 -0.571 1.00 93.62 179 ASP A CA 1
ATOM 1437 C C . ASP A 1 179 ? 16.929 4.495 0.089 1.00 93.62 179 ASP A C 1
ATOM 1439 O O . ASP A 1 179 ? 16.331 3.600 -0.519 1.00 93.62 179 ASP A O 1
ATOM 1443 N N . THR A 1 180 ? 17.405 4.294 1.319 1.00 91.81 180 THR A N 1
ATOM 1444 C CA . THR A 1 180 ? 17.255 3.016 2.031 1.00 91.81 180 THR A CA 1
ATOM 1445 C C . THR A 1 180 ? 15.787 2.658 2.273 1.00 91.81 180 THR A C 1
ATOM 1447 O O . THR A 1 180 ? 15.387 1.528 1.995 1.00 91.81 180 THR A O 1
ATOM 1450 N N . ASP A 1 181 ? 14.975 3.617 2.713 1.00 91.38 181 ASP A N 1
ATOM 1451 C CA . ASP A 1 181 ? 13.577 3.384 3.091 1.00 91.38 181 ASP A CA 1
ATOM 1452 C C . ASP A 1 181 ? 12.716 3.106 1.847 1.00 91.38 181 ASP A C 1
ATOM 1454 O O . ASP A 1 181 ? 11.871 2.199 1.823 1.00 91.38 181 ASP A O 1
ATOM 1458 N N . GLN A 1 182 ? 12.983 3.836 0.760 1.00 93.69 182 GLN A N 1
ATOM 1459 C CA . GLN A 1 182 ? 12.405 3.594 -0.556 1.00 93.69 182 GLN A CA 1
ATOM 1460 C C . GLN A 1 182 ? 12.802 2.221 -1.086 1.00 93.69 182 GLN A C 1
ATOM 1462 O O . GLN A 1 182 ? 11.942 1.480 -1.562 1.00 93.69 182 GLN A O 1
ATOM 1467 N N . ARG A 1 183 ? 14.082 1.844 -0.999 1.00 96.62 183 ARG A N 1
ATOM 1468 C CA . ARG A 1 183 ? 14.558 0.537 -1.468 1.00 96.62 183 ARG A CA 1
ATOM 1469 C C . ARG A 1 183 ? 13.840 -0.602 -0.755 1.00 96.62 183 ARG A C 1
ATOM 1471 O O . ARG A 1 183 ? 13.388 -1.534 -1.426 1.00 96.62 183 ARG A O 1
ATOM 1478 N N . ASP A 1 184 ? 13.683 -0.519 0.560 1.00 96.31 184 ASP A N 1
ATOM 1479 C CA . ASP A 1 184 ? 13.003 -1.551 1.343 1.00 96.31 184 ASP A CA 1
ATOM 1480 C C . ASP A 1 184 ? 11.517 -1.643 0.980 1.00 96.31 184 ASP A C 1
ATOM 1482 O O . ASP A 1 184 ? 11.001 -2.733 0.709 1.00 96.31 184 ASP A O 1
ATOM 1486 N N . THR A 1 185 ? 10.837 -0.499 0.874 1.00 97.38 185 THR A N 1
ATOM 1487 C CA . THR A 1 185 ? 9.416 -0.431 0.500 1.00 97.38 185 THR A CA 1
ATOM 1488 C C . THR A 1 185 ? 9.176 -0.981 -0.907 1.00 97.38 185 THR A C 1
ATOM 1490 O O . THR A 1 185 ? 8.331 -1.857 -1.104 1.00 97.38 185 THR A O 1
ATOM 1493 N N . LEU A 1 186 ? 9.962 -0.542 -1.894 1.00 98.06 186 LEU A N 1
ATOM 1494 C CA . LEU A 1 186 ? 9.848 -0.984 -3.287 1.00 98.06 186 LEU A CA 1
ATOM 1495 C C . LEU A 1 186 ? 10.224 -2.468 -3.445 1.00 98.06 186 LEU A C 1
ATOM 1497 O O . LEU A 1 186 ? 9.612 -3.182 -4.242 1.00 98.06 186 LEU A O 1
ATOM 1501 N N . THR A 1 187 ? 11.169 -2.975 -2.647 1.00 98.12 187 THR A N 1
ATOM 1502 C CA . THR A 1 187 ? 11.501 -4.409 -2.608 1.00 98.12 187 THR A CA 1
ATOM 1503 C C . THR A 1 187 ? 10.331 -5.237 -2.083 1.00 98.12 187 THR A C 1
ATOM 1505 O O . THR A 1 187 ? 10.007 -6.280 -2.665 1.00 98.12 187 THR A O 1
ATOM 1508 N N . LYS A 1 188 ? 9.656 -4.776 -1.020 1.00 97.50 188 LYS A N 1
ATOM 1509 C CA . LYS A 1 188 ? 8.447 -5.425 -0.489 1.00 97.50 188 LYS A CA 1
ATOM 1510 C C . LYS A 1 188 ? 7.328 -5.420 -1.528 1.00 97.50 188 LYS A C 1
ATOM 1512 O O . LYS A 1 188 ? 6.795 -6.491 -1.814 1.00 97.50 188 LYS A O 1
ATOM 1517 N N . LEU A 1 189 ? 7.052 -4.271 -2.156 1.00 97.81 189 LEU A N 1
ATOM 1518 C CA . LEU A 1 189 ? 6.059 -4.124 -3.232 1.00 97.81 189 LEU A CA 1
ATOM 1519 C C . LEU A 1 189 ? 6.351 -5.041 -4.427 1.00 97.81 189 LEU A C 1
ATOM 1521 O O . LEU A 1 189 ? 5.440 -5.663 -4.964 1.00 97.81 189 LEU A O 1
ATOM 1525 N N . SER A 1 190 ? 7.620 -5.199 -4.812 1.00 97.88 190 SER A N 1
ATOM 1526 C CA . SER A 1 190 ? 8.012 -6.159 -5.849 1.00 97.88 190 SER A CA 1
ATOM 1527 C C . SER A 1 190 ? 7.792 -7.612 -5.421 1.00 97.88 190 SER A C 1
ATOM 1529 O O . SER A 1 190 ? 7.378 -8.434 -6.240 1.00 97.88 190 SER A O 1
ATOM 1531 N N . SER A 1 191 ? 8.157 -7.961 -4.188 1.00 97.56 191 SER A N 1
ATOM 1532 C CA . SER A 1 191 ? 8.202 -9.356 -3.727 1.00 97.56 191 SER A CA 1
ATOM 1533 C C . SER A 1 191 ? 6.815 -9.894 -3.383 1.00 97.56 191 SER A C 1
ATOM 1535 O O . SER A 1 191 ? 6.518 -11.053 -3.662 1.00 97.56 191 SER A O 1
ATOM 1537 N N . HIS A 1 192 ? 5.953 -9.034 -2.839 1.00 96.50 192 HIS A N 1
ATOM 1538 C CA . HIS A 1 192 ? 4.600 -9.360 -2.388 1.00 96.50 192 HIS A CA 1
ATOM 1539 C C . HIS A 1 192 ? 3.529 -8.658 -3.232 1.00 96.50 192 HIS A C 1
ATOM 1541 O O . HIS A 1 192 ? 2.440 -8.368 -2.745 1.00 96.50 192 HIS A O 1
ATOM 1547 N N . PHE A 1 193 ? 3.829 -8.382 -4.503 1.00 95.81 193 PHE A N 1
ATOM 1548 C CA . PHE A 1 193 ? 2.959 -7.616 -5.398 1.00 95.81 193 PHE A CA 1
ATOM 1549 C C . PHE A 1 193 ? 1.514 -8.122 -5.413 1.00 95.81 193 PHE A C 1
ATOM 1551 O O . PHE A 1 193 ? 0.597 -7.324 -5.275 1.00 95.81 193 PHE A O 1
ATOM 1558 N N . GLU A 1 194 ? 1.294 -9.435 -5.540 1.00 93.06 194 GLU A N 1
ATOM 1559 C CA . GLU A 1 194 ? -0.057 -10.007 -5.556 1.00 93.06 194 GLU A CA 1
ATOM 1560 C C . GLU A 1 194 ? -0.794 -9.819 -4.229 1.00 93.06 194 GLU A C 1
ATOM 1562 O O . GLU A 1 194 ? -2.000 -9.613 -4.238 1.00 93.06 194 GLU A O 1
ATOM 1567 N N . VAL A 1 195 ? -0.086 -9.816 -3.095 1.00 93.94 195 VAL A N 1
ATOM 1568 C CA . VAL A 1 195 ? -0.702 -9.562 -1.782 1.00 93.94 195 VAL A CA 1
ATOM 1569 C C . VAL A 1 195 ? -1.279 -8.149 -1.738 1.00 93.94 195 VAL A C 1
ATOM 1571 O O . VAL A 1 195 ? -2.395 -7.953 -1.253 1.00 93.94 195 VAL A O 1
ATOM 1574 N N . TYR A 1 196 ? -0.536 -7.171 -2.261 1.00 95.62 196 TYR A N 1
ATOM 1575 C CA . TYR A 1 196 ? -0.987 -5.783 -2.324 1.00 95.62 196 TYR A CA 1
ATOM 1576 C C . TYR A 1 196 ? -2.029 -5.565 -3.419 1.00 95.62 196 TYR A C 1
ATOM 1578 O O . TYR A 1 196 ? -2.983 -4.830 -3.192 1.00 95.62 196 TYR A O 1
ATOM 1586 N N . LEU A 1 197 ? -1.911 -6.247 -4.560 1.00 92.12 197 LEU A N 1
ATOM 1587 C CA . LEU A 1 197 ? -2.940 -6.273 -5.600 1.00 92.12 197 LEU A CA 1
ATOM 1588 C C . LEU A 1 197 ? -4.269 -6.746 -5.013 1.00 92.12 197 LEU A C 1
ATOM 1590 O O . LEU A 1 197 ? -5.262 -6.037 -5.135 1.00 92.12 197 LEU A O 1
ATOM 1594 N N . ASP A 1 198 ? -4.281 -7.895 -4.334 1.00 90.19 198 ASP A N 1
ATOM 1595 C CA . ASP A 1 198 ? -5.485 -8.467 -3.730 1.00 90.19 198 ASP A CA 1
ATOM 1596 C C . ASP A 1 198 ? -6.067 -7.551 -2.642 1.00 90.19 198 ASP A C 1
ATOM 1598 O O . ASP A 1 198 ? -7.284 -7.462 -2.492 1.00 90.19 198 ASP A O 1
ATOM 1602 N N . ALA A 1 199 ? -5.218 -6.851 -1.882 1.00 92.94 199 ALA A N 1
ATOM 1603 C CA . ALA A 1 199 ? -5.669 -5.871 -0.896 1.00 92.94 199 ALA A CA 1
ATOM 1604 C C . ALA A 1 199 ? -6.321 -4.646 -1.560 1.00 92.94 199 ALA A C 1
ATOM 1606 O O . ALA A 1 199 ? -7.402 -4.230 -1.151 1.00 92.94 199 ALA A O 1
ATOM 1607 N N . LEU A 1 200 ? -5.710 -4.090 -2.611 1.00 91.62 200 LEU A N 1
ATOM 1608 C CA . LEU A 1 200 ? -6.292 -2.987 -3.385 1.00 91.62 200 LEU A CA 1
ATOM 1609 C C . LEU A 1 200 ? -7.590 -3.405 -4.086 1.00 91.62 200 LEU A C 1
ATOM 1611 O O . LEU A 1 200 ? -8.507 -2.597 -4.217 1.00 91.62 200 LEU A O 1
ATOM 1615 N N . ASN A 1 201 ? -7.680 -4.669 -4.494 1.00 86.75 201 ASN A N 1
ATOM 1616 C CA . ASN A 1 201 ? -8.878 -5.263 -5.064 1.00 86.75 201 ASN A CA 1
ATOM 1617 C C . ASN A 1 201 ? -10.042 -5.252 -4.089 1.00 86.75 201 ASN A C 1
ATOM 1619 O O . ASN A 1 201 ? -11.113 -4.738 -4.399 1.00 86.75 201 ASN A O 1
ATOM 1623 N N . GLU A 1 202 ? -9.790 -5.742 -2.883 1.00 88.88 202 GLU A N 1
ATOM 1624 C CA . GLU A 1 202 ? -10.764 -5.745 -1.806 1.00 88.88 202 GLU A CA 1
ATOM 1625 C C . GLU A 1 202 ? -11.182 -4.322 -1.406 1.00 88.88 202 GLU A C 1
ATOM 1627 O O . GLU A 1 202 ? -12.373 -4.061 -1.229 1.00 88.88 202 GLU A O 1
ATOM 1632 N N . ILE A 1 203 ? -10.225 -3.387 -1.322 1.00 89.56 203 ILE A N 1
ATOM 1633 C CA . ILE A 1 203 ? -10.520 -1.968 -1.079 1.00 89.56 203 ILE A CA 1
ATOM 1634 C C . ILE A 1 203 ? -11.440 -1.427 -2.173 1.00 89.56 203 ILE A C 1
ATOM 1636 O O . ILE A 1 203 ? -12.439 -0.776 -1.870 1.00 89.56 203 ILE A O 1
ATOM 1640 N N . SER A 1 204 ? -11.127 -1.717 -3.437 1.00 82.94 204 SER A N 1
ATOM 1641 C CA . SER A 1 204 ? -11.921 -1.258 -4.569 1.00 82.94 204 SER A CA 1
ATOM 1642 C C . SER A 1 204 ? -13.341 -1.812 -4.522 1.00 82.94 204 SER A C 1
ATOM 1644 O O . SER A 1 204 ? -14.304 -1.049 -4.550 1.00 82.94 204 SER A O 1
ATOM 1646 N N . GLU A 1 205 ? -13.499 -3.124 -4.358 1.00 80.44 205 GLU A N 1
ATOM 1647 C CA . GLU A 1 205 ? -14.808 -3.778 -4.334 1.00 80.44 205 GLU A CA 1
ATOM 1648 C C . GLU A 1 205 ? -15.678 -3.309 -3.159 1.00 80.44 205 GLU A C 1
ATOM 1650 O O . GLU A 1 205 ? -16.873 -3.073 -3.335 1.00 80.44 205 GLU A O 1
ATOM 1655 N N . ARG A 1 206 ? -15.094 -3.138 -1.966 1.00 82.75 206 ARG A N 1
ATOM 1656 C CA . ARG A 1 206 ? -15.848 -2.801 -0.746 1.00 82.75 206 ARG A CA 1
ATOM 1657 C C . ARG A 1 206 ? -16.093 -1.308 -0.576 1.00 82.75 206 ARG A C 1
ATOM 1659 O O . ARG A 1 206 ? -17.138 -0.934 -0.051 1.00 82.75 206 ARG A O 1
ATOM 1666 N N . TYR A 1 207 ? -15.136 -0.476 -0.978 1.00 80.69 207 TYR A N 1
ATOM 1667 C CA . TYR A 1 207 ? -15.084 0.933 -0.588 1.00 80.69 207 TYR A CA 1
ATOM 1668 C C . TYR A 1 207 ? -14.874 1.904 -1.751 1.00 80.69 207 TYR A C 1
ATOM 1670 O O . TYR A 1 207 ? -14.762 3.091 -1.496 1.00 80.69 207 TYR A O 1
ATOM 1678 N N . ILE A 1 208 ? -14.769 1.474 -3.010 1.00 74.81 208 ILE A N 1
ATOM 1679 C CA . ILE A 1 208 ? -14.626 2.416 -4.143 1.00 74.81 208 ILE A CA 1
ATOM 1680 C C . ILE A 1 208 ? -15.712 2.171 -5.187 1.00 74.81 208 ILE A C 1
ATOM 1682 O O . ILE A 1 208 ? -16.427 3.092 -5.550 1.00 74.81 208 ILE A O 1
ATOM 1686 N N . MET A 1 209 ? -15.870 0.927 -5.635 1.00 65.81 209 MET A N 1
ATOM 1687 C CA . MET A 1 209 ? -16.891 0.486 -6.593 1.00 65.81 209 MET A CA 1
ATOM 1688 C C . MET A 1 209 ? -18.144 -0.086 -5.925 1.00 65.81 209 MET A C 1
ATOM 1690 O O . MET A 1 209 ? -19.183 -0.199 -6.570 1.00 65.81 209 MET A O 1
ATOM 1694 N N . GLY A 1 210 ? -18.056 -0.470 -4.646 1.00 54.34 210 GLY A N 1
ATOM 1695 C CA . GLY A 1 210 ? -19.228 -0.765 -3.814 1.00 54.34 210 GLY A CA 1
ATOM 1696 C C . GLY A 1 210 ? -20.091 0.479 -3.574 1.00 54.34 210 GLY A C 1
ATOM 1697 O O . GLY A 1 210 ? -21.295 0.369 -3.342 1.00 54.34 210 GLY A O 1
ATOM 1698 N N . PHE A 1 211 ? -19.492 1.665 -3.722 1.00 51.88 211 PHE A N 1
ATOM 1699 C CA . PHE A 1 211 ? -20.232 2.856 -4.093 1.00 51.88 211 PHE A CA 1
ATOM 1700 C C . PHE A 1 211 ? -20.723 2.654 -5.523 1.00 51.88 211 PHE A C 1
ATOM 1702 O O . PHE A 1 211 ? -19.927 2.657 -6.458 1.00 51.88 211 PHE A O 1
ATOM 1709 N N . ASP A 1 212 ? -22.031 2.502 -5.711 1.00 39.12 212 ASP A N 1
ATOM 1710 C CA . ASP A 1 212 ? -22.666 2.862 -6.975 1.00 39.12 212 ASP A CA 1
ATOM 1711 C C . ASP A 1 212 ? -22.327 4.349 -7.185 1.00 39.12 212 ASP A C 1
ATOM 1713 O O . ASP A 1 212 ? -23.068 5.234 -6.760 1.00 39.12 212 ASP A O 1
ATOM 1717 N N . MET A 1 213 ? -21.145 4.631 -7.752 1.00 36.66 213 MET A N 1
ATOM 1718 C CA . MET A 1 213 ? -20.777 5.912 -8.333 1.00 36.66 213 MET A CA 1
ATOM 1719 C C . MET A 1 213 ? -21.694 6.088 -9.541 1.00 36.66 213 MET A C 1
ATOM 1721 O O . MET A 1 213 ? -21.281 6.012 -10.694 1.00 36.66 213 MET A O 1
ATOM 1725 N N . LYS A 1 214 ? -22.978 6.315 -9.263 1.00 27.62 214 LYS A N 1
ATOM 1726 C CA . LYS A 1 214 ? -23.836 7.126 -10.108 1.00 27.62 214 LYS A CA 1
ATOM 1727 C C . LYS A 1 214 ? -23.322 8.556 -9.988 1.00 27.62 214 LYS A C 1
ATOM 1729 O O . LYS A 1 214 ? -23.892 9.372 -9.269 1.00 27.62 214 LYS A O 1
ATOM 1734 N N . LEU A 1 215 ? -22.176 8.789 -10.620 1.00 33.31 215 LEU A N 1
ATOM 1735 C CA . LEU A 1 215 ? -21.880 10.075 -11.230 1.00 33.31 215 LEU A CA 1
ATOM 1736 C C . LEU A 1 215 ? -22.886 10.284 -12.368 1.00 33.31 215 LEU A C 1
ATOM 1738 O O . LEU A 1 215 ? -23.128 9.310 -13.120 1.00 33.31 215 LEU A O 1
#

Radius of gyration: 18.01 Å; chains: 1; bounding box: 46×33×50 Å